Protein AF-A0AAD9BTJ8-F1 (afdb_monomer_lite)

InterPro domains:
  IPR000313 PWWP domain [PF00855] (154-180)
  IPR000313 PWWP domain [PS50812] (153-197)
  IPR000477 Reverse transcriptase domain [PF00078] (26-134)
  IPR000477 Reverse transcriptase domain [PS50878] (6-197)
  IPR043502 DNA/RNA polymerase superfamily [SSF56672] (6-145)

Organism: Dissostichus eleginoides (NCBI:txid100907)

Secondary structure (DSSP, 8-state):
-HHHHHHHHSS---HHHH-EEEEEEE-SS-TTSGGGEEEEEEE-HHHHHHHHHHHHHHHTTHHHHS-TT--TT-TT--HHHHHHHHHHHHHHHHHHT----------TTGGGG--HHHHHHHHHHTT--HHHHHHHHHHHHTS--SSS--PPTT-EEEEE-TTS-EEEEE--S---SSS---------SS-------

Sequence (197 aa):
MDLFNESLNDSFLPLSCRRAVLTLLPKKGDLQEIKNWRPVSLLCTDYKLLSRALSSRLRKVMDQVVDRTQTYCVPGRSIVDNVSLIRDILEVSGSLGFDTGLVSLDQEKAFDRVEHRYLWKVLERFGLSPGFIAKIKVRVITMPGKNGDQFKQGDLVFAKMKGFPHWPARVHTHTHTHRTRIHTHYQGSHGTCKTWN

Foldseek 3Di:
DVQLVVCLVVLAHDPLQLDWDWDWDAAPDDPVDPVRIDIDTHGDPVLVVLVVVLLVVCLVCVVVQDDPLPQPSHPPRDPVVNVVVVVVVVVVCVVVVHDDDDDDDDDDPVVLPDDVVVVLVSCVVSVPDPSSSSSVSSSVVSHPDDDDDQDDAQHFYQDDDVPDGTHTFGADDRDPDPDDDRFGWDQHPPGDTDTDD

pLDDT: mean 71.68, std 21.0, range [25.83, 96.19]

Structure (mmCIF, N/CA/C/O backbone):
data_AF-A0AAD9BTJ8-F1
#
_entry.id   AF-A0AAD9BTJ8-F1
#
loop_
_atom_site.group_PDB
_atom_site.id
_atom_site.type_symbol
_atom_site.label_atom_id
_atom_site.label_alt_id
_atom_site.label_comp_id
_atom_site.label_asym_id
_atom_site.label_entity_id
_atom_site.label_seq_id
_atom_site.pdbx_PDB_ins_code
_atom_site.Cartn_x
_atom_site.Cartn_y
_atom_site.Cartn_z
_atom_site.occupancy
_atom_site.B_iso_or_equiv
_atom_site.auth_seq_id
_atom_site.auth_comp_id
_atom_site.auth_asym_id
_atom_site.auth_atom_id
_atom_site.pdbx_PDB_model_num
ATOM 1 N N . MET A 1 1 ? 5.315 -4.947 -25.952 1.00 57.75 1 MET A N 1
ATOM 2 C CA . MET A 1 1 ? 4.825 -6.097 -25.152 1.00 57.75 1 MET A CA 1
ATOM 3 C C . MET A 1 1 ? 5.904 -7.164 -25.021 1.00 57.75 1 MET A C 1
ATOM 5 O O . MET A 1 1 ? 5.992 -7.786 -23.969 1.00 57.75 1 MET A O 1
ATOM 9 N N . ASP A 1 2 ? 6.763 -7.306 -26.029 1.00 68.38 2 ASP A N 1
ATOM 10 C CA . ASP A 1 2 ? 7.819 -8.328 -26.106 1.00 68.38 2 ASP A CA 1
ATOM 11 C C . ASP A 1 2 ? 8.835 -8.229 -24.968 1.00 68.38 2 ASP A C 1
ATOM 13 O O . ASP A 1 2 ? 9.125 -9.231 -24.328 1.00 68.38 2 ASP A O 1
ATOM 17 N N . LEU A 1 3 ? 9.213 -7.004 -24.591 1.00 70.56 3 LEU A N 1
ATOM 18 C CA . LEU A 1 3 ? 10.065 -6.703 -23.434 1.00 70.56 3 LEU A CA 1
ATOM 19 C C . LEU A 1 3 ? 9.612 -7.395 -22.135 1.00 70.56 3 LEU A C 1
ATOM 21 O O . LEU A 1 3 ? 10.427 -7.875 -21.353 1.00 70.56 3 LEU A O 1
ATOM 25 N N . PHE A 1 4 ? 8.300 -7.434 -21.879 1.00 71.00 4 PHE A N 1
ATOM 26 C CA . PHE A 1 4 ? 7.756 -8.039 -20.662 1.00 71.00 4 PHE A CA 1
ATOM 27 C C . PHE A 1 4 ? 7.644 -9.553 -20.773 1.00 71.00 4 PHE A C 1
ATOM 29 O O . PHE A 1 4 ? 7.811 -10.234 -19.770 1.00 71.00 4 PHE A O 1
ATOM 36 N N . ASN A 1 5 ? 7.363 -10.072 -21.967 1.00 72.94 5 ASN A N 1
ATOM 37 C CA . ASN A 1 5 ? 7.343 -11.511 -22.203 1.00 72.94 5 ASN A CA 1
ATOM 38 C C . ASN A 1 5 ? 8.754 -12.094 -22.046 1.00 72.94 5 ASN A C 1
ATOM 40 O O . ASN A 1 5 ? 8.922 -13.094 -21.357 1.00 72.94 5 ASN A O 1
ATOM 44 N N . GLU A 1 6 ? 9.763 -11.404 -22.574 1.00 72.62 6 GLU A N 1
ATOM 45 C CA . GLU A 1 6 ? 11.180 -11.715 -22.371 1.00 72.62 6 GLU A CA 1
ATOM 46 C C . GLU A 1 6 ? 11.566 -11.621 -20.886 1.00 72.62 6 GLU A C 1
ATOM 48 O O . GLU A 1 6 ? 12.099 -12.571 -20.321 1.00 72.62 6 GLU A O 1
ATOM 53 N N . SER A 1 7 ? 11.153 -10.551 -20.192 1.00 72.12 7 SER A N 1
ATOM 54 C CA . SER A 1 7 ? 11.402 -10.404 -18.745 1.00 72.12 7 SER A CA 1
ATOM 55 C C . SER A 1 7 ? 10.774 -11.506 -17.884 1.00 72.12 7 SER A C 1
ATOM 57 O O . SER A 1 7 ? 11.231 -11.758 -16.769 1.00 72.12 7 SER A O 1
ATOM 59 N N . LEU A 1 8 ? 9.685 -12.125 -18.346 1.00 70.19 8 LEU A N 1
ATOM 60 C CA . LEU A 1 8 ? 9.048 -13.241 -17.645 1.00 70.19 8 LEU A CA 1
ATOM 61 C C . LEU A 1 8 ? 9.792 -14.556 -17.850 1.00 70.19 8 LEU A C 1
ATOM 63 O O . LEU A 1 8 ? 9.759 -15.390 -16.948 1.00 70.19 8 LEU A O 1
ATOM 67 N N . ASN A 1 9 ? 10.467 -14.712 -18.988 1.00 69.88 9 ASN A N 1
ATOM 68 C CA . ASN A 1 9 ? 11.325 -15.860 -19.261 1.00 69.88 9 ASN A CA 1
ATOM 69 C C . ASN A 1 9 ? 12.637 -15.739 -18.476 1.00 69.88 9 ASN A C 1
ATOM 71 O O . ASN A 1 9 ? 13.006 -16.654 -17.744 1.00 69.88 9 ASN A O 1
ATOM 75 N N . ASP A 1 10 ? 13.276 -14.570 -18.537 1.00 67.06 10 ASP A N 1
ATOM 76 C CA . ASP A 1 10 ? 14.584 -14.334 -17.913 1.00 67.06 10 ASP A CA 1
ATOM 77 C C . ASP A 1 10 ? 14.491 -14.000 -16.421 1.00 67.06 10 ASP A C 1
ATOM 79 O O . ASP A 1 10 ? 15.500 -13.888 -15.733 1.00 67.06 10 ASP A O 1
ATOM 83 N N . SER A 1 11 ? 13.278 -13.820 -15.892 1.00 68.00 11 SER A N 1
ATOM 84 C CA . SER A 1 11 ? 13.003 -13.365 -14.520 1.00 68.00 11 SER A CA 1
ATOM 85 C C . SER A 1 11 ? 13.550 -11.971 -14.162 1.00 68.00 11 SER A C 1
ATOM 87 O O . SER A 1 11 ? 13.431 -11.541 -13.009 1.00 68.00 11 SER A O 1
ATOM 89 N N . PHE A 1 12 ? 14.097 -11.227 -15.129 1.00 68.19 12 PHE A N 1
ATOM 90 C CA . PHE A 1 12 ? 14.670 -9.89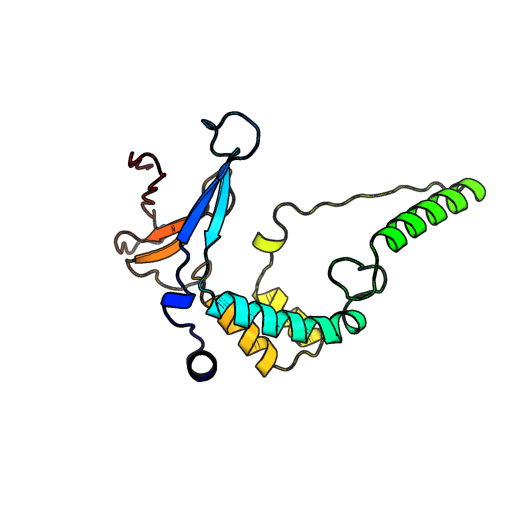7 -14.929 1.00 68.19 12 PHE A CA 1
ATOM 91 C C . PHE A 1 12 ? 14.020 -8.845 -15.821 1.00 68.19 12 PHE A C 1
ATOM 93 O O . PHE A 1 12 ? 13.797 -9.051 -17.005 1.00 68.19 12 PHE A O 1
ATOM 100 N N . LEU A 1 13 ? 13.794 -7.661 -15.251 1.00 73.44 13 LEU A N 1
ATOM 101 C CA . LEU A 1 13 ? 13.403 -6.481 -16.008 1.00 73.44 13 LEU A CA 1
ATOM 102 C C . LEU A 1 13 ? 14.630 -5.834 -16.679 1.00 73.44 13 LEU A C 1
ATOM 104 O O . LEU A 1 13 ? 15.746 -5.895 -16.141 1.00 73.44 13 LEU A O 1
ATOM 108 N N . PRO A 1 14 ? 14.437 -5.110 -17.792 1.00 75.44 14 PRO A N 1
ATOM 109 C CA . PRO A 1 14 ? 15.494 -4.343 -18.436 1.00 75.44 14 PRO A CA 1
ATOM 110 C C . PRO A 1 14 ? 16.133 -3.338 -17.479 1.00 75.44 14 PRO A C 1
ATOM 112 O O . PRO A 1 14 ? 15.502 -2.847 -16.539 1.00 75.44 14 PRO A O 1
ATOM 115 N N . LEU A 1 15 ? 17.390 -2.976 -17.741 1.00 72.56 15 LEU A N 1
ATOM 116 C CA . LEU A 1 15 ? 18.138 -2.032 -16.900 1.00 72.56 15 LEU A CA 1
ATOM 117 C C . LEU A 1 15 ? 17.430 -0.677 -16.738 1.00 72.56 15 LEU A C 1
ATOM 119 O O . LEU A 1 15 ? 17.495 -0.085 -15.663 1.00 72.56 15 LEU A O 1
ATOM 123 N N . SER A 1 16 ? 16.720 -0.199 -17.763 1.00 73.94 16 SER A N 1
ATOM 124 C CA . SER A 1 16 ? 15.921 1.034 -17.702 1.00 73.94 16 SER A CA 1
ATOM 125 C C . SER A 1 16 ? 14.791 0.956 -16.668 1.00 73.94 16 SER A C 1
ATOM 127 O O . SER A 1 16 ? 14.529 1.931 -15.969 1.00 73.94 16 SER A O 1
ATOM 129 N N . CYS A 1 17 ? 14.169 -0.214 -16.514 1.00 71.81 17 CYS A N 1
ATOM 130 C CA . CYS A 1 17 ? 13.106 -0.474 -15.543 1.00 71.81 17 CYS A CA 1
ATOM 131 C C . CYS A 1 17 ? 13.633 -0.746 -14.126 1.00 71.81 17 CYS A C 1
ATOM 133 O O . CYS A 1 17 ? 12.872 -0.650 -13.166 1.00 71.81 17 CYS A O 1
ATOM 135 N N . ARG A 1 18 ? 14.926 -1.064 -13.992 1.00 71.00 18 ARG A N 1
ATOM 136 C CA . ARG A 1 18 ? 15.608 -1.294 -12.706 1.00 71.00 18 ARG A CA 1
ATOM 137 C C . ARG A 1 18 ? 16.266 -0.044 -12.121 1.00 71.00 18 ARG A C 1
ATOM 139 O O . ARG A 1 18 ? 16.759 -0.077 -10.996 1.00 71.00 18 ARG A O 1
ATOM 146 N N . ARG A 1 19 ? 16.287 1.066 -12.863 1.00 70.62 19 ARG A N 1
ATOM 147 C CA . ARG A 1 19 ? 16.844 2.348 -12.414 1.00 70.62 19 ARG A CA 1
ATOM 148 C C . ARG A 1 19 ? 15.732 3.300 -11.984 1.00 70.62 19 ARG A C 1
ATOM 150 O O . ARG A 1 19 ? 14.657 3.338 -12.578 1.00 70.62 19 ARG A O 1
ATOM 157 N N . ALA A 1 20 ? 16.026 4.097 -10.964 1.00 71.19 20 ALA A N 1
ATOM 158 C CA . ALA A 1 20 ? 15.174 5.182 -10.502 1.00 71.19 20 ALA A CA 1
ATOM 159 C C . ALA A 1 20 ? 15.988 6.475 -10.435 1.00 71.19 20 ALA A C 1
ATOM 161 O O . ALA A 1 20 ? 17.136 6.458 -9.984 1.00 71.19 20 ALA A O 1
ATOM 162 N N . VAL A 1 21 ? 15.392 7.589 -10.857 1.00 74.75 21 VAL A N 1
ATOM 163 C CA . VAL A 1 21 ? 15.941 8.925 -10.592 1.00 74.75 21 VAL A CA 1
ATOM 164 C C . VAL A 1 21 ? 15.344 9.425 -9.287 1.00 74.75 21 VAL A C 1
ATOM 166 O O . VAL A 1 21 ? 14.130 9.392 -9.106 1.00 74.75 21 VAL A O 1
ATOM 169 N N . LEU A 1 22 ? 16.184 9.869 -8.364 1.00 74.69 22 LEU A N 1
ATOM 170 C CA . LEU A 1 22 ? 15.740 10.348 -7.062 1.00 74.69 22 LEU A CA 1
ATOM 171 C C . LEU A 1 22 ? 15.640 11.856 -7.074 1.00 74.69 22 LEU A C 1
ATOM 173 O O . LEU A 1 22 ? 16.562 12.538 -7.509 1.00 74.69 22 LEU A O 1
ATOM 177 N N . THR A 1 23 ? 14.539 12.362 -6.545 1.00 79.31 23 THR A N 1
ATOM 178 C CA . THR A 1 23 ? 14.371 13.782 -6.272 1.00 79.31 23 THR A CA 1
ATOM 179 C C . THR A 1 23 ? 13.841 13.967 -4.859 1.00 79.31 23 THR A C 1
ATOM 181 O O . THR A 1 23 ? 13.129 13.103 -4.340 1.00 79.31 23 THR A O 1
ATOM 184 N N . LEU A 1 24 ? 14.210 15.070 -4.214 1.00 82.62 24 LEU A N 1
ATOM 185 C CA . LEU A 1 24 ? 13.671 15.438 -2.912 1.00 82.62 24 LEU A CA 1
ATOM 186 C C . LEU A 1 24 ? 12.604 16.512 -3.086 1.00 82.62 24 LEU A C 1
ATOM 188 O O . LEU A 1 24 ? 12.848 17.545 -3.704 1.00 82.62 24 LEU A O 1
ATOM 192 N N . LEU A 1 25 ? 11.436 16.282 -2.493 1.00 83.00 25 LEU A N 1
ATOM 193 C CA . LEU A 1 25 ? 10.387 17.289 -2.390 1.00 83.00 25 LEU A CA 1
ATOM 194 C C . LEU A 1 25 ? 10.393 17.911 -0.989 1.00 83.00 25 LEU A C 1
ATOM 196 O O . LEU A 1 25 ? 10.415 17.163 -0.004 1.00 83.00 25 LEU A O 1
ATOM 200 N N . PRO A 1 26 ? 10.351 19.245 -0.868 1.00 89.25 26 PRO A N 1
ATOM 201 C CA . PRO A 1 26 ? 10.309 19.900 0.432 1.00 89.25 26 PRO A CA 1
ATOM 202 C C . PRO A 1 26 ? 8.975 19.622 1.149 1.00 89.25 26 PRO A C 1
ATOM 204 O O . PRO A 1 26 ? 7.907 19.587 0.532 1.00 89.25 26 PRO A O 1
ATOM 207 N N . LYS A 1 27 ? 9.030 19.416 2.468 1.00 87.69 27 LYS A N 1
ATOM 208 C CA . LYS A 1 27 ? 7.882 19.490 3.390 1.00 87.69 27 LYS A CA 1
ATOM 209 C C . LYS A 1 27 ? 7.886 20.848 4.100 1.00 87.69 27 LYS A C 1
ATOM 211 O O . LYS A 1 27 ? 8.828 21.621 3.985 1.00 87.69 27 LYS A O 1
ATOM 216 N N . LYS A 1 28 ? 6.834 21.109 4.882 1.00 87.88 28 LYS A N 1
ATOM 217 C CA . LYS A 1 28 ? 6.820 22.203 5.864 1.00 87.88 28 LYS A CA 1
ATOM 218 C C . LYS A 1 28 ? 7.905 21.974 6.931 1.00 87.88 28 LYS A C 1
ATOM 220 O O . LYS A 1 28 ? 8.139 20.823 7.299 1.00 87.88 28 LYS A O 1
ATOM 225 N N . GLY A 1 29 ? 8.493 23.056 7.444 1.00 90.94 29 GLY A N 1
ATOM 226 C CA . GLY A 1 29 ? 9.548 23.037 8.466 1.00 90.94 29 GLY A CA 1
ATOM 227 C C . GLY A 1 29 ? 10.876 23.605 7.959 1.00 90.94 29 GLY A C 1
ATOM 228 O O . GLY A 1 29 ? 10.943 24.140 6.853 1.00 90.94 29 GLY A O 1
ATOM 229 N N . ASP A 1 30 ? 11.925 23.487 8.771 1.00 88.00 30 ASP A N 1
ATOM 230 C CA . ASP A 1 30 ? 13.275 23.928 8.413 1.00 88.00 30 ASP A CA 1
ATOM 231 C C . ASP A 1 30 ? 13.892 23.006 7.347 1.00 88.00 30 ASP A C 1
ATOM 233 O O . ASP A 1 30 ? 14.092 21.810 7.571 1.00 88.00 30 ASP A O 1
ATOM 237 N N . LEU A 1 31 ? 14.202 23.553 6.171 1.00 82.44 31 LEU A N 1
ATOM 238 C CA . LEU A 1 31 ? 14.768 22.795 5.054 1.00 82.44 31 LEU A CA 1
ATOM 239 C C . LEU A 1 31 ? 16.237 22.399 5.268 1.00 82.44 31 LEU A C 1
ATOM 241 O O . LEU A 1 31 ? 16.745 21.571 4.505 1.00 82.44 31 LEU A O 1
ATOM 245 N N . GLN A 1 32 ? 16.904 22.923 6.303 1.00 85.94 32 GLN A N 1
ATOM 246 C CA . GLN A 1 32 ? 18.215 22.426 6.731 1.00 85.94 32 GLN A CA 1
ATOM 247 C C . GLN A 1 32 ? 18.120 21.039 7.386 1.00 85.94 32 GLN A C 1
ATOM 249 O O . GLN A 1 32 ? 19.093 20.280 7.388 1.00 85.94 32 GLN A O 1
ATOM 254 N N . GLU A 1 33 ? 16.942 20.652 7.884 1.00 73.56 33 GLU A N 1
ATOM 255 C CA . GLU A 1 33 ? 16.720 19.330 8.459 1.00 73.56 33 GLU A CA 1
ATOM 256 C C . GLU A 1 33 ? 16.289 18.313 7.387 1.00 73.56 33 GLU A C 1
ATOM 258 O O . GLU A 1 33 ? 15.213 18.399 6.792 1.00 73.56 33 GLU A O 1
ATOM 263 N N . ILE A 1 34 ? 17.079 17.251 7.197 1.00 74.44 34 ILE A N 1
ATOM 264 C CA . ILE A 1 34 ? 16.821 16.232 6.160 1.00 74.44 34 ILE A CA 1
ATOM 265 C C . ILE A 1 34 ? 15.464 15.510 6.310 1.00 74.44 34 ILE A C 1
ATOM 267 O O . ILE A 1 34 ? 14.867 15.082 5.324 1.00 74.44 34 ILE A O 1
ATOM 271 N N . LYS A 1 35 ? 14.925 15.412 7.534 1.00 78.25 35 LYS A N 1
ATOM 272 C CA . LYS A 1 35 ? 13.600 14.818 7.822 1.00 78.25 35 LYS A CA 1
ATOM 273 C C . LYS A 1 35 ? 12.435 15.602 7.189 1.00 78.25 35 LYS A C 1
ATOM 275 O O . LYS A 1 35 ? 11.363 15.027 6.942 1.00 78.25 35 LYS A O 1
ATOM 280 N N . ASN A 1 36 ? 12.662 16.884 6.889 1.00 81.19 36 ASN A N 1
ATOM 281 C CA . ASN A 1 36 ? 11.704 17.778 6.240 1.00 81.19 36 ASN A CA 1
ATOM 282 C C . ASN A 1 36 ? 11.743 17.651 4.710 1.00 81.19 36 ASN A C 1
ATOM 284 O O . ASN A 1 36 ? 11.077 18.404 4.010 1.00 81.19 36 ASN A O 1
ATOM 288 N N . TRP A 1 37 ? 12.433 16.642 4.175 1.00 81.44 37 TRP A N 1
ATOM 289 C CA . TRP A 1 37 ? 12.395 16.283 2.763 1.00 81.44 37 TRP A CA 1
ATOM 290 C C . TRP A 1 37 ? 11.669 14.949 2.540 1.00 81.44 37 TRP A C 1
ATOM 292 O O . TRP A 1 37 ? 11.715 14.029 3.361 1.00 81.44 37 TRP A O 1
ATOM 302 N N . ARG A 1 38 ? 10.951 14.837 1.419 1.00 76.25 38 ARG A N 1
ATOM 303 C CA . ARG A 1 38 ? 10.330 13.595 0.934 1.00 76.25 38 ARG A CA 1
ATOM 304 C C . ARG A 1 38 ? 11.150 13.055 -0.231 1.00 76.25 38 ARG A C 1
ATOM 306 O O . ARG A 1 38 ? 11.155 13.699 -1.278 1.00 76.25 38 ARG A O 1
ATOM 313 N N . PRO A 1 39 ? 11.792 11.885 -0.105 1.00 78.56 39 PRO A N 1
ATOM 314 C CA . PRO A 1 39 ? 12.353 11.225 -1.269 1.00 78.56 39 PRO A CA 1
ATOM 315 C C . PRO A 1 39 ? 11.250 10.756 -2.211 1.00 78.56 39 PRO A C 1
ATOM 317 O O . PRO A 1 39 ? 10.289 10.111 -1.792 1.00 78.56 39 PRO A O 1
ATOM 320 N N . VAL A 1 40 ? 11.420 11.044 -3.495 1.00 74.69 40 VAL A N 1
ATOM 321 C CA . VAL A 1 40 ? 10.582 10.535 -4.577 1.00 74.69 40 VAL A CA 1
ATOM 322 C C . VAL A 1 40 ? 11.469 9.814 -5.578 1.00 74.69 40 VAL A C 1
ATOM 324 O O . VAL A 1 40 ? 12.437 10.370 -6.090 1.00 74.69 40 VAL A O 1
ATOM 327 N N . SER A 1 41 ? 11.120 8.561 -5.859 1.00 78.69 41 SER A N 1
ATOM 328 C CA . SER A 1 41 ? 11.771 7.747 -6.884 1.00 78.69 41 SER A CA 1
ATOM 329 C C . SER A 1 41 ? 10.981 7.825 -8.188 1.00 78.69 41 SER A C 1
ATOM 331 O O . SER A 1 41 ? 9.865 7.314 -8.295 1.00 78.69 41 SER A O 1
ATOM 333 N N . LEU A 1 42 ? 11.559 8.460 -9.201 1.00 75.94 42 LEU A N 1
ATOM 334 C CA . LEU A 1 42 ? 11.046 8.483 -10.563 1.00 75.94 42 LEU A CA 1
ATOM 335 C C . LEU A 1 42 ? 11.450 7.187 -11.267 1.00 75.94 42 LEU A C 1
ATOM 337 O O . LEU A 1 42 ? 12.578 7.022 -11.728 1.00 75.94 42 LEU A O 1
ATOM 341 N N . LEU A 1 43 ? 10.501 6.257 -11.304 1.00 77.56 43 LEU A N 1
ATOM 342 C CA . LEU A 1 43 ? 10.612 4.986 -12.016 1.00 77.56 43 LEU A CA 1
ATOM 343 C C . LEU A 1 43 ? 10.250 5.148 -13.496 1.00 77.56 43 LEU A C 1
ATOM 345 O O . LEU A 1 43 ? 9.431 6.009 -13.844 1.00 77.56 43 LEU A O 1
ATOM 349 N N . CYS A 1 44 ? 10.799 4.261 -14.328 1.00 81.19 44 CYS A N 1
ATOM 350 C CA . CYS A 1 44 ? 10.445 4.122 -15.740 1.00 81.19 44 CYS A CA 1
ATOM 351 C C . CYS A 1 44 ? 8.919 4.004 -15.939 1.00 81.19 44 CYS A C 1
ATOM 353 O O . CYS A 1 44 ? 8.219 3.347 -15.161 1.00 81.19 44 CYS A O 1
ATOM 355 N N . THR A 1 45 ? 8.394 4.641 -16.988 1.00 85.50 45 THR A N 1
ATOM 356 C CA . THR A 1 45 ? 6.961 4.626 -17.322 1.00 85.50 45 THR A CA 1
ATOM 357 C C . THR A 1 45 ? 6.449 3.213 -17.587 1.00 85.50 45 THR A C 1
ATOM 359 O O . THR A 1 45 ? 5.376 2.861 -17.099 1.00 85.50 45 THR A O 1
ATOM 362 N N . ASP A 1 46 ? 7.240 2.375 -18.256 1.00 82.38 46 ASP A N 1
ATOM 363 C CA . ASP A 1 46 ? 6.876 0.988 -18.566 1.00 82.38 46 ASP A CA 1
ATOM 364 C C . ASP A 1 46 ? 6.658 0.166 -17.292 1.00 82.38 46 ASP A C 1
ATOM 366 O O . ASP A 1 46 ? 5.668 -0.557 -17.159 1.00 82.38 46 ASP A O 1
ATOM 370 N N . TYR A 1 47 ? 7.522 0.362 -16.291 1.00 80.12 47 TYR A N 1
ATOM 371 C CA . TYR A 1 47 ? 7.359 -0.246 -14.972 1.00 80.12 47 TYR A CA 1
ATOM 372 C C . TYR A 1 47 ? 6.040 0.180 -14.309 1.00 80.12 47 TYR A C 1
ATOM 374 O O . TYR A 1 47 ? 5.312 -0.648 -13.753 1.00 80.12 47 TYR A O 1
ATOM 382 N N . LYS A 1 48 ? 5.698 1.475 -14.376 1.00 82.56 48 LYS A N 1
ATOM 383 C CA . LYS A 1 48 ? 4.446 2.004 -13.809 1.00 82.56 48 LYS A CA 1
ATOM 384 C C . LYS A 1 48 ? 3.224 1.442 -14.533 1.00 82.56 48 LYS A C 1
ATOM 386 O O . LYS A 1 48 ? 2.243 1.097 -13.873 1.00 82.56 48 LYS A O 1
ATOM 391 N N . LEU A 1 49 ? 3.291 1.319 -15.857 1.00 86.62 49 LEU A N 1
ATOM 392 C CA . LEU A 1 49 ? 2.223 0.751 -16.672 1.00 86.62 49 LEU A CA 1
ATOM 393 C C . LEU A 1 49 ? 1.981 -0.719 -16.315 1.00 86.62 49 LEU A C 1
ATOM 395 O O . LEU A 1 49 ? 0.844 -1.095 -16.023 1.00 86.62 49 LEU A O 1
ATOM 399 N N . LEU A 1 50 ? 3.044 -1.526 -16.247 1.00 82.81 50 LEU A N 1
ATOM 400 C CA . LEU A 1 50 ? 2.956 -2.928 -15.834 1.00 82.81 50 LEU A CA 1
ATOM 401 C C . LEU A 1 50 ? 2.382 -3.060 -14.419 1.00 82.81 50 LEU A C 1
ATOM 403 O O . LEU A 1 50 ? 1.455 -3.839 -14.188 1.00 82.81 50 LEU A O 1
ATOM 407 N N . SER A 1 51 ? 2.904 -2.274 -13.474 1.00 84.94 51 SER A N 1
ATOM 408 C CA . SER A 1 51 ? 2.418 -2.238 -12.092 1.00 84.94 51 SER A CA 1
ATOM 409 C C . SER A 1 51 ? 0.920 -1.930 -12.042 1.00 84.94 51 SER A C 1
ATOM 411 O O . SER A 1 51 ? 0.160 -2.644 -11.388 1.00 84.94 51 SER A O 1
ATOM 413 N N . ARG A 1 52 ? 0.466 -0.929 -12.807 1.00 89.00 52 ARG A N 1
ATOM 414 C CA . ARG A 1 52 ? -0.951 -0.563 -12.902 1.00 89.00 52 ARG A CA 1
ATOM 415 C C . ARG A 1 52 ? -1.798 -1.672 -13.528 1.00 89.00 52 ARG A C 1
ATOM 417 O O . ARG A 1 52 ? -2.894 -1.930 -13.035 1.00 89.00 52 ARG A O 1
ATOM 424 N N . ALA A 1 53 ? -1.304 -2.346 -14.565 1.00 90.31 53 ALA A N 1
ATOM 425 C CA . ALA A 1 53 ? -2.006 -3.457 -15.204 1.00 90.31 53 ALA A CA 1
ATOM 426 C C . ALA A 1 53 ? -2.198 -4.644 -14.242 1.00 90.31 53 ALA A C 1
ATOM 428 O O . ALA A 1 53 ? -3.304 -5.176 -14.129 1.00 90.31 53 ALA A O 1
ATOM 429 N N . LEU A 1 54 ? -1.153 -5.024 -13.499 1.00 88.62 54 LEU A N 1
ATOM 430 C CA . LEU A 1 54 ? -1.225 -6.090 -12.493 1.00 88.62 54 LEU A CA 1
ATOM 431 C C . LEU A 1 54 ? -2.157 -5.717 -11.335 1.00 88.62 54 LEU A C 1
ATOM 433 O O . LEU A 1 54 ? -3.031 -6.509 -10.980 1.00 88.62 54 LEU A O 1
ATOM 437 N N . SER A 1 55 ? -2.031 -4.501 -10.800 1.00 89.88 55 SER A N 1
ATOM 438 C CA . SER A 1 55 ? -2.907 -4.005 -9.732 1.00 89.88 55 SER A CA 1
ATOM 439 C C . SER A 1 55 ? -4.369 -3.951 -10.174 1.00 89.88 55 SER A C 1
ATOM 441 O O . SER A 1 55 ? -5.248 -4.341 -9.415 1.00 89.88 55 SER A O 1
ATOM 443 N N . SER A 1 56 ? -4.647 -3.535 -11.413 1.00 90.88 56 SER A N 1
ATOM 444 C CA . SER A 1 56 ? -6.006 -3.525 -11.974 1.00 90.88 56 SER A CA 1
ATOM 445 C C . SER A 1 56 ? -6.604 -4.931 -12.066 1.00 90.88 56 SER A C 1
ATOM 447 O O . SER A 1 56 ? -7.773 -5.132 -11.744 1.00 90.88 56 SER A O 1
ATOM 449 N N . ARG A 1 57 ? -5.798 -5.935 -12.439 1.00 90.56 57 ARG A N 1
ATOM 450 C CA . ARG A 1 57 ? -6.236 -7.339 -12.438 1.00 90.56 57 ARG A CA 1
ATOM 451 C C . ARG A 1 57 ? -6.521 -7.850 -11.030 1.00 90.56 57 ARG A C 1
ATOM 453 O O . ARG A 1 57 ? -7.563 -8.459 -10.824 1.00 90.56 57 ARG A O 1
ATOM 460 N N . LEU A 1 58 ? -5.634 -7.570 -10.075 1.00 88.69 58 LEU A N 1
ATOM 461 C CA . LEU A 1 58 ? -5.814 -7.970 -8.677 1.00 88.69 58 LEU A CA 1
ATOM 462 C C . LEU A 1 58 ? -7.050 -7.306 -8.054 1.00 88.69 58 LEU A C 1
ATOM 464 O O . LEU A 1 58 ? -7.810 -7.940 -7.330 1.00 88.69 58 LEU A O 1
ATOM 468 N N . ARG A 1 59 ? -7.301 -6.043 -8.405 1.00 89.56 59 ARG A N 1
ATOM 469 C CA . ARG A 1 59 ? -8.446 -5.263 -7.930 1.00 89.56 59 ARG A CA 1
ATOM 470 C C . ARG A 1 59 ? -9.796 -5.920 -8.245 1.00 89.56 59 ARG A C 1
ATOM 472 O O . ARG A 1 59 ? -10.732 -5.722 -7.483 1.00 89.56 59 ARG A O 1
ATOM 479 N N . LYS A 1 60 ? -9.896 -6.717 -9.317 1.00 89.69 60 LYS A N 1
ATOM 480 C CA . LYS A 1 60 ? -11.133 -7.430 -9.692 1.00 89.69 60 LYS A CA 1
ATOM 481 C C . LYS A 1 60 ? -11.504 -8.564 -8.736 1.00 89.69 60 LYS A C 1
ATOM 483 O O . LYS A 1 60 ? -12.675 -8.900 -8.644 1.00 89.69 60 LYS A O 1
ATOM 488 N N . VAL A 1 61 ? -10.519 -9.152 -8.062 1.00 88.69 61 VAL A N 1
ATOM 489 C CA . VAL A 1 61 ? -10.718 -10.291 -7.151 1.00 88.69 61 VAL A CA 1
ATOM 490 C C . VAL A 1 61 ? -10.554 -9.902 -5.684 1.00 88.69 61 VAL A C 1
ATOM 492 O O . VAL A 1 61 ? -10.812 -10.715 -4.809 1.00 88.69 61 VAL A O 1
ATOM 495 N N . MET A 1 62 ? -10.150 -8.658 -5.402 1.00 86.69 62 MET A N 1
ATOM 496 C CA . MET A 1 62 ? -9.842 -8.198 -4.047 1.00 86.69 62 MET A CA 1
ATOM 497 C C . MET A 1 62 ? -11.011 -8.409 -3.080 1.00 86.69 62 MET A C 1
ATOM 499 O O . MET A 1 62 ? -10.796 -8.902 -1.983 1.00 86.69 62 MET A O 1
ATOM 503 N N . ASP A 1 63 ? -12.238 -8.108 -3.510 1.00 86.81 63 ASP A N 1
ATOM 504 C CA . ASP A 1 63 ? -13.450 -8.228 -2.688 1.00 86.81 63 ASP A CA 1
ATOM 505 C C . ASP A 1 63 ? -13.725 -9.662 -2.198 1.00 86.81 63 ASP A C 1
ATOM 507 O O . ASP A 1 63 ? -14.301 -9.847 -1.132 1.00 86.81 63 ASP A O 1
ATOM 511 N N . GLN A 1 64 ? -13.257 -10.672 -2.939 1.00 86.81 64 GLN A N 1
ATOM 512 C CA . GLN A 1 64 ? -13.395 -12.091 -2.585 1.00 86.81 64 GLN A CA 1
ATOM 513 C C . GLN A 1 64 ? -12.278 -12.575 -1.653 1.00 86.81 64 GLN A C 1
ATOM 515 O O . GLN A 1 64 ? -12.410 -13.606 -1.003 1.00 86.81 64 GLN A O 1
ATOM 520 N N . VAL A 1 65 ? -11.154 -11.856 -1.634 1.00 86.81 65 VAL A N 1
ATOM 521 C CA . VAL A 1 65 ? -9.926 -12.252 -0.939 1.00 86.81 65 VAL A CA 1
ATOM 522 C C . VAL A 1 65 ? -9.828 -11.599 0.438 1.00 86.81 65 VAL A C 1
ATOM 524 O O . VAL A 1 65 ? -9.291 -12.207 1.362 1.00 86.81 65 VAL A O 1
ATOM 527 N N . VAL A 1 66 ? -10.324 -10.365 0.583 1.00 88.19 66 VAL A N 1
ATOM 528 C CA . VAL A 1 66 ? -10.230 -9.609 1.838 1.00 88.19 66 VAL A CA 1
ATOM 529 C C . VAL A 1 66 ? -11.564 -9.539 2.569 1.00 88.19 66 VAL A C 1
ATOM 531 O O . VAL A 1 66 ? -12.623 -9.369 1.960 1.00 88.19 66 VAL A O 1
ATOM 534 N N . ASP A 1 67 ? -11.487 -9.618 3.898 1.00 87.94 67 ASP A N 1
ATOM 535 C CA . ASP A 1 67 ? -12.640 -9.520 4.790 1.00 87.94 67 ASP A CA 1
ATOM 536 C C . ASP A 1 67 ? -13.449 -8.239 4.546 1.00 87.94 67 ASP A C 1
ATOM 538 O O . ASP A 1 67 ? -12.889 -7.217 4.147 1.00 87.94 67 ASP A O 1
ATOM 542 N N . ARG A 1 68 ? -14.764 -8.276 4.788 1.00 85.25 68 ARG A N 1
ATOM 543 C CA . ARG A 1 68 ? -15.678 -7.145 4.543 1.00 85.25 68 ARG A CA 1
ATOM 544 C C . ARG A 1 68 ? -15.301 -5.885 5.323 1.00 85.25 68 ARG A C 1
ATOM 546 O O . ARG A 1 68 ? -15.510 -4.787 4.816 1.00 85.25 68 ARG A O 1
ATOM 553 N N . THR A 1 69 ? -14.695 -6.038 6.498 1.00 85.00 69 THR A N 1
ATOM 554 C CA . THR A 1 69 ? -14.225 -4.919 7.330 1.00 85.00 69 THR A CA 1
ATOM 555 C C . THR A 1 69 ? -13.012 -4.193 6.730 1.00 85.00 69 THR A C 1
ATOM 557 O O . THR A 1 69 ? -12.764 -3.024 7.043 1.00 85.00 69 THR A O 1
ATOM 560 N N . GLN A 1 70 ? -12.274 -4.827 5.809 1.00 87.94 70 GLN A N 1
ATOM 561 C CA . GLN A 1 70 ? -11.176 -4.194 5.078 1.00 87.94 70 GLN A CA 1
ATOM 562 C C . GLN A 1 70 ? -11.735 -3.328 3.941 1.00 87.94 70 GLN A C 1
ATOM 564 O O . GLN A 1 70 ? -12.019 -3.801 2.840 1.00 87.94 70 GLN A O 1
ATOM 569 N N . THR A 1 71 ? -11.877 -2.030 4.186 1.00 87.50 71 THR A N 1
ATOM 570 C CA . THR A 1 71 ? -12.420 -1.077 3.198 1.00 87.50 71 THR A CA 1
ATOM 571 C C . THR A 1 71 ? -11.334 -0.432 2.335 1.00 87.50 71 THR A C 1
ATOM 573 O O . THR A 1 71 ? -11.570 -0.079 1.179 1.00 87.50 71 THR A O 1
ATOM 576 N N . TYR A 1 72 ? -10.107 -0.314 2.853 1.00 85.44 72 TYR A N 1
ATOM 577 C CA . TYR A 1 72 ? -9.013 0.357 2.153 1.00 85.44 72 TYR A CA 1
ATOM 578 C C . TYR A 1 72 ? -8.596 -0.376 0.867 1.00 85.44 72 TYR A C 1
ATOM 580 O O . TYR A 1 72 ? -8.294 -1.568 0.881 1.00 85.44 72 TYR A O 1
ATOM 588 N N . CYS A 1 73 ? -8.504 0.372 -0.239 1.00 81.12 73 CYS A N 1
ATOM 589 C CA . CYS A 1 73 ? -8.114 -0.110 -1.573 1.00 81.12 73 CYS A CA 1
ATOM 590 C C . CYS A 1 73 ? -9.038 -1.162 -2.221 1.00 81.12 73 CYS A C 1
ATOM 592 O O . CYS A 1 73 ? -8.672 -1.722 -3.260 1.00 81.12 73 CYS A O 1
ATOM 594 N N . VAL A 1 74 ? -10.245 -1.387 -1.694 1.00 87.56 74 VAL A N 1
ATOM 595 C CA . VAL A 1 74 ? -11.233 -2.287 -2.308 1.00 87.56 74 VAL A CA 1
ATOM 596 C C . VAL A 1 74 ? -12.257 -1.470 -3.110 1.00 87.56 74 VAL A C 1
ATOM 598 O O . VAL A 1 74 ? -12.791 -0.487 -2.600 1.00 87.56 74 VAL A O 1
ATOM 601 N N . PRO A 1 75 ? -12.529 -1.806 -4.387 1.00 85.31 75 PRO A N 1
ATOM 602 C CA . PRO A 1 75 ? -13.578 -1.139 -5.158 1.00 85.31 75 PRO A CA 1
ATOM 603 C C . PRO A 1 75 ? -14.935 -1.237 -4.467 1.00 85.31 75 PRO A C 1
ATOM 605 O O . PRO A 1 75 ? -15.312 -2.315 -4.031 1.00 85.31 75 PRO A O 1
ATOM 608 N N . GLY A 1 76 ? -15.688 -0.137 -4.446 1.00 87.00 76 GLY A N 1
ATOM 609 C CA . GLY A 1 76 ? -17.069 -0.146 -3.961 1.00 87.00 76 GLY A CA 1
ATOM 610 C C . GLY A 1 76 ? -17.221 -0.179 -2.440 1.00 87.00 76 GLY A C 1
ATOM 611 O O . GLY A 1 76 ? -18.351 -0.204 -1.974 1.00 87.00 76 GLY A O 1
ATOM 612 N N . ARG A 1 77 ? -16.124 -0.139 -1.672 1.00 89.31 77 ARG A N 1
ATOM 613 C CA . ARG A 1 77 ? -16.155 -0.029 -0.208 1.00 89.31 77 ARG A CA 1
ATOM 614 C C . ARG A 1 77 ? -15.744 1.376 0.231 1.00 89.31 77 ARG A C 1
ATOM 616 O O . ARG A 1 77 ? -14.823 1.954 -0.354 1.00 89.31 77 ARG A O 1
ATOM 623 N N . SER A 1 78 ? -16.408 1.918 1.252 1.00 90.19 78 SER A N 1
ATOM 624 C CA . SER A 1 78 ? -16.112 3.245 1.795 1.00 90.19 78 SER A CA 1
ATOM 625 C C . SER A 1 78 ? -15.527 3.147 3.198 1.00 90.19 78 SER A C 1
ATOM 627 O O . SER A 1 78 ? -15.974 2.360 4.023 1.00 90.19 78 SER A O 1
ATOM 629 N N . ILE A 1 79 ? -14.546 3.998 3.509 1.00 90.00 79 ILE A N 1
ATOM 630 C CA . ILE A 1 79 ? -14.047 4.131 4.887 1.00 90.00 79 ILE A CA 1
ATOM 631 C C . ILE A 1 79 ? -15.126 4.672 5.834 1.00 90.00 79 ILE A C 1
ATOM 633 O O . ILE A 1 79 ? -15.084 4.402 7.030 1.00 90.00 79 ILE A O 1
ATOM 637 N N . VAL A 1 80 ? -16.101 5.410 5.291 1.00 91.81 80 VAL A N 1
ATOM 638 C CA . VAL A 1 80 ? -17.229 5.958 6.053 1.00 91.81 80 VAL A CA 1
ATOM 639 C C . VAL A 1 80 ? -18.025 4.836 6.712 1.00 91.81 80 VAL A C 1
ATOM 641 O O . VAL A 1 80 ? -18.394 4.976 7.870 1.00 91.81 80 VAL A O 1
ATOM 644 N N . ASP A 1 81 ? -18.195 3.702 6.029 1.00 89.75 81 ASP A N 1
ATOM 645 C CA . ASP A 1 81 ? -18.941 2.553 6.551 1.00 89.75 81 ASP A CA 1
ATOM 646 C C . ASP A 1 81 ? -18.292 2.011 7.833 1.00 89.75 81 ASP A C 1
ATOM 648 O O . ASP A 1 81 ? -18.975 1.742 8.817 1.00 89.75 81 ASP A O 1
ATOM 652 N N . ASN A 1 82 ? -16.956 1.940 7.865 1.00 90.38 82 ASN A N 1
ATOM 653 C CA . ASN A 1 82 ? -16.215 1.509 9.051 1.00 90.38 82 ASN A CA 1
ATOM 654 C C . ASN A 1 82 ? -16.328 2.511 10.206 1.00 90.38 82 ASN A C 1
ATOM 656 O O . ASN A 1 82 ? -16.413 2.103 11.361 1.00 90.38 82 ASN A O 1
ATOM 660 N N . VAL A 1 83 ? -16.314 3.814 9.912 1.00 92.06 83 VAL A N 1
ATOM 661 C CA . VAL A 1 83 ? -16.456 4.858 10.941 1.00 92.06 83 VAL A CA 1
ATOM 662 C C . VAL A 1 83 ? -17.857 4.824 11.550 1.00 92.06 83 VAL A C 1
ATOM 664 O O . VAL A 1 83 ? -17.984 4.886 12.772 1.00 92.06 83 VAL A O 1
ATOM 667 N N . SER A 1 84 ? -18.891 4.677 10.718 1.00 93.56 84 SER A N 1
ATOM 668 C CA . SER A 1 84 ? -20.273 4.512 11.176 1.00 93.56 84 SER A CA 1
ATOM 669 C C . SER A 1 84 ? -20.427 3.250 12.021 1.00 93.56 84 SER A C 1
ATOM 671 O O . SER A 1 84 ? -20.930 3.336 13.133 1.00 93.56 84 SER A O 1
ATOM 673 N N . LEU A 1 85 ? -19.883 2.114 11.571 1.00 92.25 85 LEU A N 1
ATOM 674 C CA . LEU A 1 85 ? -19.921 0.862 12.330 1.00 92.25 85 LEU A CA 1
ATOM 675 C C . LEU A 1 85 ? -19.289 1.004 13.723 1.00 92.25 85 LEU A C 1
ATOM 677 O O . LEU A 1 85 ? -19.856 0.542 14.708 1.00 92.25 85 LEU A O 1
ATOM 681 N N . ILE A 1 86 ? -18.125 1.656 13.824 1.00 93.50 86 ILE A N 1
ATOM 682 C CA . ILE A 1 86 ? -17.471 1.901 15.120 1.00 93.50 86 ILE A CA 1
ATOM 683 C C . ILE A 1 86 ? -18.355 2.775 16.016 1.00 93.50 86 ILE A C 1
ATOM 6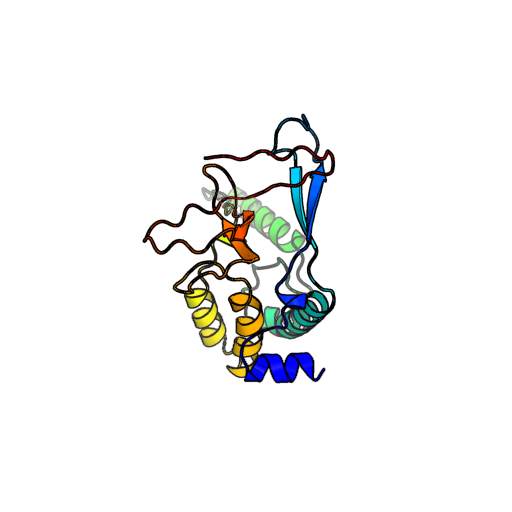85 O O . ILE A 1 86 ? -18.488 2.487 17.205 1.00 93.50 86 ILE A O 1
ATOM 689 N N . ARG A 1 87 ? -18.966 3.828 15.461 1.00 94.31 87 ARG A N 1
ATOM 690 C CA . ARG A 1 87 ? -19.873 4.708 16.206 1.00 94.31 87 ARG A CA 1
ATOM 691 C C . ARG A 1 87 ? -21.085 3.943 16.737 1.00 94.31 87 ARG A C 1
ATOM 693 O O . ARG A 1 87 ? -21.388 4.071 17.920 1.00 94.31 87 ARG A O 1
ATOM 700 N N . ASP A 1 88 ? -21.726 3.144 15.892 1.00 94.94 88 ASP A N 1
ATOM 701 C CA . ASP A 1 88 ? -22.917 2.374 16.255 1.00 94.94 88 ASP A CA 1
ATOM 702 C C . ASP A 1 88 ? -22.598 1.360 17.363 1.00 94.94 88 ASP A C 1
ATOM 704 O O . ASP A 1 88 ? -23.352 1.230 18.326 1.00 94.94 88 ASP A O 1
ATOM 708 N N . ILE A 1 89 ? -21.441 0.691 17.284 1.00 94.00 89 ILE A N 1
ATOM 709 C CA . ILE A 1 89 ? -20.973 -0.227 18.333 1.00 94.00 89 ILE A CA 1
ATOM 710 C C . ILE A 1 89 ? -20.792 0.512 19.665 1.00 94.00 89 ILE A C 1
ATOM 712 O O . ILE A 1 89 ? -21.238 0.016 20.695 1.00 94.00 89 ILE A O 1
ATOM 716 N N . LEU A 1 90 ? -20.172 1.697 19.661 1.00 94.50 90 LEU A N 1
ATOM 717 C CA . LEU A 1 90 ? -19.968 2.484 20.883 1.00 94.50 90 LEU A CA 1
ATOM 718 C C . LEU A 1 90 ? -21.294 2.949 21.502 1.00 94.50 90 LEU A C 1
ATOM 720 O O . LEU A 1 90 ? -21.445 2.911 22.723 1.00 94.50 90 LEU A O 1
ATOM 724 N N . GLU A 1 91 ? -22.255 3.360 20.675 1.00 94.81 91 GLU A N 1
ATOM 725 C CA . GLU A 1 91 ? -23.582 3.793 21.124 1.00 94.81 91 GLU A CA 1
ATOM 726 C C . GLU A 1 91 ? -24.378 2.631 21.735 1.00 94.81 91 GLU A C 1
ATOM 728 O O . GLU A 1 91 ? -24.883 2.740 22.857 1.00 94.81 91 GLU A O 1
ATOM 733 N N . VAL A 1 92 ? -24.417 1.486 21.047 1.00 96.19 92 VAL A N 1
ATOM 734 C CA . VAL A 1 92 ? -25.098 0.277 21.532 1.00 96.19 92 VAL A CA 1
ATOM 735 C C . VAL A 1 92 ? -24.451 -0.232 22.818 1.00 96.19 92 VAL A C 1
ATOM 737 O O . VAL A 1 92 ? -25.159 -0.485 23.793 1.00 96.19 92 VAL A O 1
ATOM 740 N N . SER A 1 93 ? -23.122 -0.322 22.867 1.00 94.75 93 SER A N 1
ATOM 741 C CA . SER A 1 93 ? -22.398 -0.711 24.079 1.00 94.75 93 SER A CA 1
ATOM 742 C C . SER A 1 93 ? -22.707 0.197 25.266 1.00 94.75 93 SER A C 1
ATOM 744 O O . SER A 1 93 ? -22.953 -0.301 26.365 1.00 94.75 93 SER A O 1
ATOM 746 N N . GLY A 1 94 ? -22.749 1.516 25.042 1.00 92.94 94 GLY A N 1
ATOM 747 C CA . GLY A 1 94 ? -23.117 2.488 26.070 1.00 92.94 94 GLY A CA 1
ATOM 748 C C . GLY A 1 94 ? -24.549 2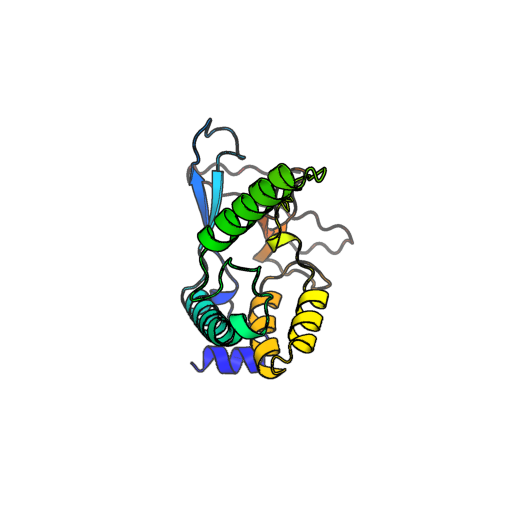.293 26.569 1.00 92.94 94 GLY A C 1
ATOM 749 O O . GLY A 1 94 ? -24.787 2.324 27.774 1.00 92.94 94 GLY A O 1
ATOM 750 N N . SER A 1 95 ? -25.492 2.018 25.661 1.00 94.19 95 SER A N 1
ATOM 751 C CA . SER A 1 95 ? -26.896 1.766 26.018 1.00 94.19 95 SER A CA 1
ATOM 752 C C . SER A 1 95 ? -27.106 0.468 26.810 1.00 94.19 95 SER A C 1
ATOM 754 O O . SER A 1 95 ? -27.985 0.404 27.666 1.00 94.19 95 SER A O 1
ATOM 756 N N . LEU A 1 96 ? -26.282 -0.553 26.555 1.00 95.00 96 LEU A N 1
ATOM 757 C CA . LEU A 1 96 ? -26.346 -1.860 27.216 1.00 95.00 96 LEU A CA 1
ATOM 758 C C . LEU A 1 96 ? -25.493 -1.932 28.494 1.00 95.00 96 LEU A C 1
ATOM 760 O O . LEU A 1 96 ? -25.523 -2.946 29.189 1.00 95.00 96 LEU A O 1
ATOM 764 N N . GLY A 1 97 ? -24.742 -0.874 28.816 1.00 92.94 97 GLY A N 1
ATOM 765 C CA . GLY A 1 97 ? -23.872 -0.822 29.992 1.00 92.94 97 GLY A CA 1
ATOM 766 C C . GLY A 1 97 ? -22.627 -1.709 29.887 1.00 92.94 97 GLY A C 1
ATOM 767 O O . GLY A 1 97 ? -22.070 -2.098 30.913 1.00 92.94 97 GLY A O 1
ATOM 768 N N . PHE A 1 98 ? -22.188 -2.050 28.671 1.00 95.00 98 PHE A N 1
ATOM 769 C CA . PHE A 1 98 ? -20.966 -2.824 28.466 1.00 95.00 98 PHE A CA 1
ATOM 770 C C . PHE A 1 98 ? -19.727 -1.934 28.543 1.00 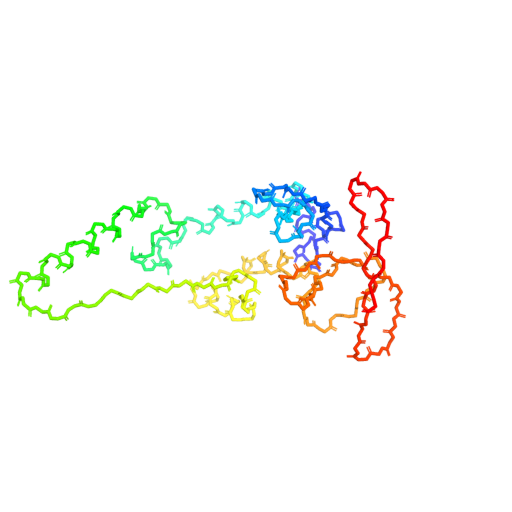95.00 98 PHE A C 1
ATOM 772 O O . PHE A 1 98 ? -19.612 -0.947 27.813 1.00 95.00 98 PHE A O 1
ATOM 779 N N . ASP A 1 99 ? -18.749 -2.340 29.352 1.00 91.12 99 ASP A N 1
ATOM 780 C CA . ASP A 1 99 ? -17.432 -1.709 29.351 1.00 91.12 99 ASP A CA 1
ATOM 781 C C . ASP A 1 99 ? -16.730 -1.982 28.011 1.00 91.12 99 ASP A C 1
ATOM 783 O O . ASP A 1 99 ? -16.485 -3.133 27.638 1.00 91.12 99 ASP A O 1
ATOM 787 N N . THR A 1 100 ? -16.488 -0.925 27.234 1.00 92.69 100 THR A N 1
ATOM 788 C CA . THR A 1 100 ? -16.044 -1.018 25.836 1.00 92.69 100 THR A CA 1
ATOM 789 C C . THR A 1 100 ? -14.835 -0.126 25.600 1.00 92.69 100 THR A C 1
ATOM 791 O O . THR A 1 100 ? -14.860 1.067 25.890 1.00 92.69 100 THR A O 1
ATOM 794 N N . GLY A 1 101 ? -13.782 -0.697 25.009 1.00 91.12 101 GLY A N 1
ATOM 795 C CA . GLY A 1 101 ? -12.562 0.015 24.634 1.00 91.12 101 GLY A CA 1
ATOM 796 C C . GLY A 1 101 ? -12.315 -0.009 23.127 1.00 91.12 101 GLY A C 1
ATOM 797 O O . GLY A 1 101 ? -12.534 -1.024 22.467 1.00 91.12 101 GLY A O 1
ATOM 798 N N . LEU A 1 102 ? -11.809 1.101 22.584 1.00 92.88 102 LEU A N 1
ATOM 799 C CA . LEU A 1 102 ? -11.356 1.196 21.196 1.00 92.88 102 LEU A CA 1
ATOM 800 C C . LEU A 1 102 ? -9.826 1.153 21.140 1.00 92.88 102 LEU A C 1
ATOM 802 O O . LEU A 1 102 ? -9.153 2.008 21.715 1.00 92.88 102 LEU A O 1
ATOM 806 N N . VAL A 1 103 ? -9.273 0.189 20.401 1.00 94.25 103 VAL A N 1
ATOM 807 C CA . VAL A 1 103 ? -7.825 0.067 20.184 1.00 94.25 103 VAL A CA 1
ATOM 808 C C . VAL A 1 103 ? -7.485 0.492 18.760 1.00 94.25 103 VAL A C 1
ATOM 810 O O . VAL A 1 103 ? -7.914 -0.135 17.795 1.00 94.25 103 VAL A O 1
ATOM 813 N N . SER A 1 104 ? -6.678 1.546 18.631 1.00 93.06 104 SER A N 1
ATOM 814 C CA . SER A 1 104 ? -6.149 2.011 17.347 1.00 93.06 104 SER A CA 1
ATOM 815 C C . SER A 1 104 ? -4.698 1.564 17.181 1.00 93.06 104 SER A C 1
ATOM 817 O O . SER A 1 104 ? -3.842 1.920 17.989 1.00 93.06 104 SER A O 1
ATOM 819 N N . LEU A 1 105 ? -4.415 0.808 16.118 1.00 92.38 105 LEU A N 1
ATOM 820 C CA . LEU A 1 105 ? -3.081 0.298 15.795 1.00 92.38 105 LEU A CA 1
ATOM 821 C C . LEU A 1 105 ? -2.580 0.930 14.492 1.00 92.38 105 LEU A C 1
ATOM 823 O O . LEU A 1 105 ? -3.244 0.824 13.464 1.00 92.38 105 LEU A O 1
ATOM 827 N N . ASP A 1 106 ? -1.389 1.532 14.523 1.00 89.31 106 ASP A N 1
ATOM 828 C CA . ASP A 1 106 ? -0.700 2.038 13.331 1.00 89.31 106 ASP A CA 1
ATOM 829 C C . ASP A 1 106 ? 0.636 1.312 13.131 1.00 89.31 106 ASP A C 1
ATOM 831 O O . ASP A 1 106 ? 1.393 1.079 14.078 1.00 89.31 106 ASP A O 1
ATOM 835 N N . GLN A 1 107 ? 0.926 0.926 11.887 1.00 85.62 107 GLN A N 1
ATOM 836 C CA . GLN A 1 107 ? 2.157 0.217 11.548 1.00 85.62 107 GLN A CA 1
ATOM 837 C C . GLN A 1 107 ? 3.183 1.165 10.931 1.00 85.62 107 GLN A C 1
ATOM 839 O O . GLN A 1 107 ? 3.081 1.569 9.770 1.00 85.62 107 GLN A O 1
ATOM 844 N N . GLU A 1 108 ? 4.259 1.427 11.674 1.00 82.31 108 GLU A N 1
ATOM 845 C CA . GLU A 1 108 ? 5.372 2.223 11.165 1.00 82.31 108 GLU A CA 1
ATOM 846 C C . GLU A 1 108 ? 6.009 1.545 9.936 1.00 82.31 108 GLU A C 1
ATOM 848 O O . GLU A 1 108 ? 6.557 0.443 10.028 1.00 82.31 108 GLU A O 1
ATOM 853 N N . LYS A 1 109 ? 5.990 2.235 8.788 1.00 76.81 109 LYS A N 1
ATOM 854 C CA . LYS A 1 109 ? 6.604 1.778 7.525 1.00 76.81 109 LYS A CA 1
ATOM 855 C C . LYS A 1 109 ? 6.115 0.389 7.084 1.00 76.81 109 LYS A C 1
ATOM 857 O O . LYS A 1 109 ? 6.921 -0.446 6.672 1.00 76.81 109 LYS A O 1
ATOM 862 N N . ALA A 1 110 ? 4.803 0.150 7.144 1.00 76.19 110 ALA A N 1
ATOM 863 C CA . ALA A 1 110 ? 4.185 -1.140 6.819 1.00 76.19 110 ALA A CA 1
ATOM 864 C C . ALA A 1 110 ? 4.700 -1.767 5.506 1.00 76.19 110 ALA A C 1
ATOM 866 O O . ALA A 1 110 ? 5.056 -2.941 5.486 1.00 76.19 110 ALA A O 1
ATOM 867 N N . PHE A 1 111 ? 4.833 -0.980 4.430 1.00 74.50 111 PHE A N 1
ATOM 868 C CA . PHE A 1 111 ? 5.298 -1.478 3.128 1.00 74.50 111 PHE A CA 1
ATOM 869 C C . PHE A 1 111 ? 6.778 -1.890 3.106 1.00 74.50 111 PHE A C 1
ATOM 871 O O . PHE A 1 111 ? 7.123 -2.861 2.438 1.00 74.50 111 PHE A O 1
ATOM 878 N N . ASP A 1 112 ? 7.644 -1.208 3.861 1.00 75.19 112 ASP A N 1
ATOM 879 C CA . ASP A 1 112 ? 9.086 -1.508 3.904 1.00 75.19 112 ASP A CA 1
ATOM 880 C C . ASP A 1 112 ? 9.396 -2.760 4.744 1.00 75.19 112 ASP A C 1
ATOM 882 O O . ASP A 1 112 ? 10.504 -3.310 4.678 1.00 75.19 112 ASP A O 1
ATOM 886 N N . ARG A 1 113 ? 8.439 -3.169 5.588 1.00 78.06 113 ARG A N 1
ATOM 887 C CA . ARG A 1 113 ? 8.565 -4.271 6.551 1.00 78.06 113 ARG A CA 1
ATOM 888 C C . ARG A 1 113 ? 7.958 -5.586 6.062 1.00 78.06 113 ARG A C 1
ATOM 890 O O . ARG A 1 113 ? 8.113 -6.592 6.749 1.00 78.06 113 ARG A O 1
ATOM 897 N N . VAL A 1 114 ? 7.307 -5.607 4.898 1.00 80.75 114 VAL A N 1
ATOM 898 C CA . VAL A 1 114 ? 6.716 -6.835 4.349 1.00 80.75 114 VAL A CA 1
ATOM 899 C C . VAL A 1 114 ? 7.817 -7.828 3.977 1.00 80.75 114 VAL A C 1
ATOM 901 O O . VAL A 1 114 ? 8.670 -7.554 3.134 1.00 80.75 114 VAL A O 1
ATOM 904 N N . GLU A 1 115 ? 7.786 -9.012 4.584 1.00 84.75 115 GLU A N 1
ATOM 905 C CA . GLU A 1 115 ? 8.678 -10.108 4.216 1.00 84.75 115 GLU A CA 1
ATOM 906 C C . GLU A 1 115 ? 8.157 -10.784 2.939 1.00 84.75 115 GLU A C 1
ATOM 908 O O . GLU A 1 115 ? 7.018 -11.251 2.868 1.00 84.75 115 GLU A O 1
ATOM 913 N N . HIS A 1 116 ? 8.979 -10.795 1.887 1.00 83.62 116 HIS A N 1
ATOM 914 C CA . HIS A 1 116 ? 8.527 -11.218 0.564 1.00 83.62 116 HIS A CA 1
ATOM 915 C C . HIS A 1 116 ? 8.233 -12.721 0.480 1.00 83.62 116 HIS A C 1
ATOM 917 O O . HIS A 1 116 ? 7.306 -13.100 -0.231 1.00 83.62 116 HIS A O 1
ATOM 923 N N . ARG A 1 117 ? 8.960 -13.595 1.195 1.00 86.44 117 ARG A N 1
ATOM 924 C CA . ARG A 1 117 ? 8.667 -15.042 1.181 1.00 86.44 117 ARG A CA 1
ATOM 925 C C . ARG A 1 117 ? 7.289 -15.326 1.778 1.00 86.44 117 ARG A C 1
ATOM 927 O O . ARG A 1 117 ? 6.552 -16.143 1.231 1.00 86.44 117 ARG A O 1
ATOM 934 N N . TYR A 1 118 ? 6.926 -14.630 2.848 1.00 88.69 118 TYR A N 1
ATOM 935 C CA . TYR A 1 118 ? 5.615 -14.673 3.473 1.00 88.69 118 TYR A CA 1
ATOM 936 C C . TYR A 1 118 ? 4.548 -14.159 2.512 1.00 88.69 118 TYR A C 1
ATOM 938 O O . TYR A 1 118 ? 3.559 -14.852 2.290 1.00 88.69 118 TYR A O 1
ATOM 946 N N . LEU A 1 119 ? 4.786 -13.019 1.853 1.00 89.31 119 LEU A N 1
ATOM 947 C CA . LEU A 1 119 ? 3.879 -12.499 0.827 1.00 89.31 119 LEU A CA 1
ATOM 948 C C . LEU A 1 119 ? 3.601 -13.535 -0.275 1.00 89.31 119 LEU A C 1
ATOM 950 O O . LEU A 1 119 ? 2.449 -13.718 -0.661 1.00 89.31 119 LEU A O 1
ATOM 954 N N . TRP A 1 120 ? 4.623 -14.249 -0.756 1.00 89.38 120 TRP A N 1
ATOM 955 C CA . TRP A 1 120 ? 4.447 -15.295 -1.772 1.00 89.38 120 TRP A CA 1
ATOM 956 C C . TRP A 1 120 ? 3.572 -16.443 -1.279 1.00 89.38 120 TRP A C 1
ATOM 958 O O . TRP A 1 120 ? 2.621 -16.802 -1.968 1.00 89.38 120 TRP A O 1
ATOM 968 N N . LYS A 1 121 ? 3.821 -16.944 -0.065 1.00 91.56 121 LYS A N 1
ATOM 969 C CA . LYS A 1 121 ? 2.998 -17.997 0.551 1.00 91.56 121 LYS A CA 1
ATOM 970 C C . LYS A 1 121 ? 1.545 -17.561 0.742 1.00 91.56 121 LYS A C 1
ATOM 972 O O . LYS A 1 121 ? 0.631 -18.352 0.535 1.00 91.56 121 LYS A O 1
ATOM 977 N N . VAL A 1 122 ? 1.326 -16.302 1.118 1.00 91.62 122 VAL A N 1
ATOM 978 C CA . VAL A 1 122 ? -0.015 -15.731 1.284 1.00 91.62 122 VAL A CA 1
ATOM 979 C C . VAL A 1 122 ? -0.750 -15.664 -0.057 1.00 91.62 122 VAL A C 1
ATOM 981 O O . VAL A 1 122 ? -1.895 -16.097 -0.142 1.00 91.62 122 VAL A O 1
ATOM 984 N N . LEU A 1 123 ? -0.094 -15.194 -1.124 1.00 90.12 123 LEU A N 1
ATOM 985 C CA . LEU A 1 123 ? -0.703 -15.158 -2.460 1.00 90.12 123 LEU A CA 1
ATOM 986 C C . LEU A 1 123 ? -1.022 -16.563 -2.995 1.00 90.12 123 LEU A C 1
ATOM 988 O O . LEU A 1 123 ? -2.061 -16.753 -3.626 1.00 90.12 123 LEU A O 1
ATOM 992 N N . GLU A 1 124 ? -0.164 -17.546 -2.720 1.00 92.44 124 GLU A N 1
ATOM 993 C CA . GLU A 1 124 ? -0.420 -18.956 -3.045 1.00 92.44 124 GLU A CA 1
ATOM 994 C C . GLU A 1 124 ? -1.634 -19.487 -2.266 1.00 92.44 124 GLU A C 1
ATOM 996 O O . GLU A 1 124 ? -2.515 -20.117 -2.850 1.00 92.44 124 GLU A O 1
ATOM 1001 N N . ARG A 1 125 ? -1.740 -19.170 -0.967 1.00 92.06 125 ARG A N 1
ATOM 1002 C CA . ARG A 1 125 ? -2.868 -19.590 -0.119 1.00 92.06 125 ARG A CA 1
ATOM 1003 C C . ARG A 1 125 ? -4.198 -18.959 -0.529 1.00 92.06 125 ARG A C 1
ATOM 1005 O O . ARG A 1 125 ? -5.228 -19.613 -0.404 1.00 92.06 125 ARG A O 1
ATOM 1012 N N . PHE A 1 126 ? -4.175 -17.733 -1.043 1.00 89.31 126 PHE A N 1
ATOM 1013 C CA . PHE A 1 126 ? -5.346 -17.074 -1.626 1.00 89.31 126 PHE A CA 1
ATOM 1014 C C . PHE A 1 126 ? -5.725 -17.606 -3.019 1.00 89.31 126 PHE A C 1
ATOM 1016 O O . PHE A 1 126 ? -6.683 -17.120 -3.616 1.00 89.31 126 PHE A O 1
ATOM 1023 N N . GLY A 1 127 ? -4.996 -18.591 -3.554 1.00 90.19 127 GLY A N 1
ATOM 1024 C CA . GLY A 1 127 ? -5.340 -19.256 -4.810 1.00 90.19 127 GLY A CA 1
ATOM 1025 C C . GLY A 1 127 ? -4.958 -18.473 -6.067 1.00 90.19 127 GLY A C 1
ATOM 1026 O O . GLY A 1 127 ? -5.484 -18.746 -7.147 1.00 90.19 127 GLY A O 1
ATOM 1027 N N . LEU A 1 128 ? -4.046 -17.496 -5.973 1.00 89.75 128 LEU A N 1
ATOM 1028 C CA . LEU A 1 128 ? -3.563 -16.805 -7.167 1.00 89.75 128 LEU A CA 1
ATOM 1029 C C . LEU A 1 128 ? -2.697 -17.746 -8.012 1.00 89.75 128 LEU A C 1
ATOM 1031 O O . LEU A 1 128 ? -1.820 -18.440 -7.504 1.00 89.75 128 LEU A O 1
ATOM 1035 N N . SER A 1 129 ? -2.907 -17.730 -9.333 1.00 90.88 129 SER A N 1
ATOM 1036 C CA . SER A 1 129 ? -2.174 -18.618 -10.245 1.00 90.88 129 SER A CA 1
ATOM 1037 C C . SER A 1 129 ? -0.647 -18.427 -10.138 1.00 90.88 129 SER A C 1
ATOM 1039 O O . SER A 1 129 ? -0.192 -17.273 -10.094 1.00 90.88 129 SER A O 1
ATOM 1041 N N . PRO A 1 130 ? 0.160 -19.503 -10.214 1.00 89.31 130 PRO A N 1
ATOM 1042 C CA . PRO A 1 130 ? 1.621 -19.413 -10.163 1.00 89.31 130 PRO A CA 1
ATOM 1043 C C . PRO A 1 130 ? 2.207 -18.441 -11.194 1.00 89.31 130 PRO A C 1
ATOM 1045 O O . PRO A 1 130 ? 3.103 -17.665 -10.875 1.00 89.31 130 PRO A O 1
ATOM 1048 N N . GLY A 1 131 ? 1.645 -18.396 -12.408 1.00 88.88 131 GLY A N 1
ATOM 1049 C CA . GLY A 1 131 ? 2.076 -17.461 -13.453 1.00 88.88 131 GLY A CA 1
ATOM 1050 C C . GLY A 1 131 ? 1.797 -15.988 -13.125 1.00 88.88 131 GLY A C 1
ATOM 1051 O O . GLY A 1 131 ? 2.557 -15.105 -13.522 1.00 88.88 131 GLY A O 1
ATOM 1052 N N . PHE A 1 132 ? 0.733 -15.689 -12.376 1.00 88.69 132 PHE A N 1
ATOM 1053 C CA . PHE A 1 132 ? 0.475 -14.330 -11.891 1.00 88.69 132 PHE A CA 1
ATOM 1054 C C . PHE A 1 132 ? 1.425 -13.953 -10.751 1.00 88.69 132 PHE A C 1
ATOM 1056 O O . PHE A 1 132 ? 1.963 -12.846 -10.742 1.00 88.69 132 PHE A O 1
ATOM 1063 N N . ILE A 1 133 ? 1.697 -14.887 -9.838 1.00 89.12 133 ILE A N 1
ATOM 1064 C CA . ILE A 1 133 ? 2.675 -14.690 -8.763 1.00 89.12 133 ILE A CA 1
ATOM 1065 C C . ILE A 1 133 ? 4.077 -14.485 -9.348 1.00 89.12 133 ILE A C 1
ATOM 1067 O O . ILE A 1 133 ? 4.783 -13.584 -8.907 1.00 89.12 133 ILE A O 1
ATOM 1071 N N . ALA A 1 134 ? 4.460 -15.233 -10.387 1.00 85.88 134 ALA A N 1
ATOM 1072 C CA . ALA A 1 134 ? 5.717 -15.037 -11.109 1.00 85.88 134 ALA A CA 1
ATOM 1073 C C . ALA A 1 134 ? 5.829 -13.616 -11.692 1.00 85.88 134 ALA A C 1
ATOM 1075 O O . ALA A 1 134 ? 6.835 -12.943 -11.480 1.00 85.88 134 ALA A O 1
ATOM 1076 N N . LYS A 1 135 ? 4.759 -13.097 -12.314 1.00 84.81 135 LYS A N 1
ATOM 1077 C CA . LYS A 1 135 ? 4.701 -11.705 -12.808 1.00 84.81 135 LYS A CA 1
ATOM 1078 C C . LYS A 1 135 ? 4.916 -10.674 -11.697 1.00 84.81 135 LYS A C 1
ATOM 1080 O O . LYS A 1 135 ? 5.589 -9.668 -11.912 1.00 84.81 135 LYS A O 1
ATOM 1085 N N . ILE A 1 136 ? 4.368 -10.920 -10.506 1.00 84.62 136 ILE A N 1
ATOM 1086 C CA . ILE A 1 136 ? 4.590 -10.058 -9.336 1.00 84.62 136 ILE A CA 1
ATOM 1087 C C . ILE A 1 136 ? 6.032 -10.198 -8.823 1.00 84.62 136 ILE A C 1
ATOM 1089 O O . ILE A 1 136 ? 6.672 -9.189 -8.527 1.00 84.62 136 ILE A O 1
ATOM 1093 N N . LYS A 1 137 ? 6.571 -11.419 -8.759 1.00 80.69 137 LYS A N 1
ATOM 1094 C CA . LYS A 1 137 ? 7.945 -11.701 -8.316 1.00 80.69 137 LYS A C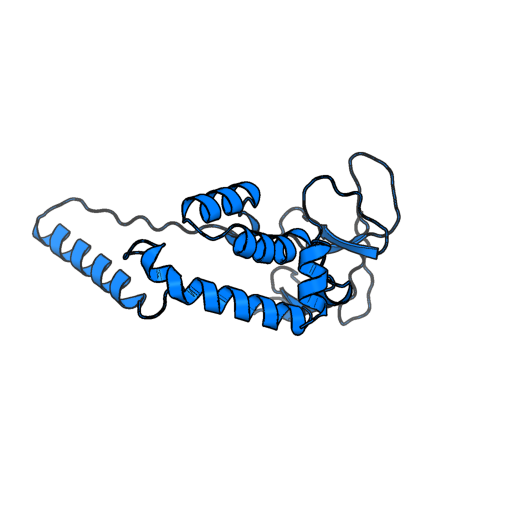A 1
ATOM 1095 C C . LYS A 1 137 ? 8.980 -10.995 -9.190 1.00 80.69 137 LYS A C 1
ATOM 1097 O O . LYS A 1 137 ? 9.838 -10.314 -8.638 1.00 80.69 137 LYS A O 1
ATOM 1102 N N . VAL A 1 138 ? 8.851 -11.055 -10.519 1.00 74.31 138 VAL A N 1
ATOM 1103 C CA . VAL A 1 138 ? 9.756 -10.353 -11.453 1.00 74.31 138 VAL A CA 1
ATOM 1104 C C . VAL A 1 138 ? 9.816 -8.855 -11.154 1.00 74.31 138 VAL A C 1
ATOM 1106 O O . VAL A 1 138 ? 10.889 -8.263 -11.188 1.00 74.31 138 VAL A O 1
ATOM 1109 N N . ARG A 1 139 ? 8.692 -8.237 -10.770 1.00 64.56 139 ARG A N 1
ATOM 1110 C CA . ARG A 1 139 ? 8.629 -6.821 -10.375 1.00 64.56 139 ARG A CA 1
ATOM 1111 C C . ARG A 1 139 ? 9.291 -6.532 -9.019 1.00 64.56 139 ARG A C 1
ATOM 1113 O O . ARG A 1 139 ? 9.848 -5.451 -8.841 1.00 64.56 139 ARG A O 1
ATOM 1120 N N . VAL A 1 140 ? 9.153 -7.438 -8.052 1.00 59.00 140 VAL A N 1
ATOM 1121 C CA . VAL A 1 140 ? 9.578 -7.224 -6.657 1.00 59.00 140 VAL A CA 1
ATOM 1122 C C . VAL A 1 140 ? 11.045 -7.606 -6.427 1.00 59.00 140 VAL A C 1
ATOM 1124 O O . VAL A 1 140 ? 11.717 -6.967 -5.626 1.00 59.00 140 VAL A O 1
ATOM 1127 N N . ILE A 1 141 ? 11.560 -8.603 -7.150 1.00 51.53 141 ILE A N 1
ATOM 1128 C CA . ILE A 1 141 ? 12.933 -9.122 -7.001 1.00 51.53 141 ILE A CA 1
ATOM 1129 C C . ILE A 1 141 ? 13.950 -8.289 -7.799 1.00 51.53 141 ILE A C 1
ATOM 1131 O O . ILE A 1 141 ? 15.120 -8.223 -7.442 1.00 51.53 141 ILE A O 1
ATOM 1135 N N . THR A 1 142 ? 13.522 -7.574 -8.842 1.00 48.53 142 THR A N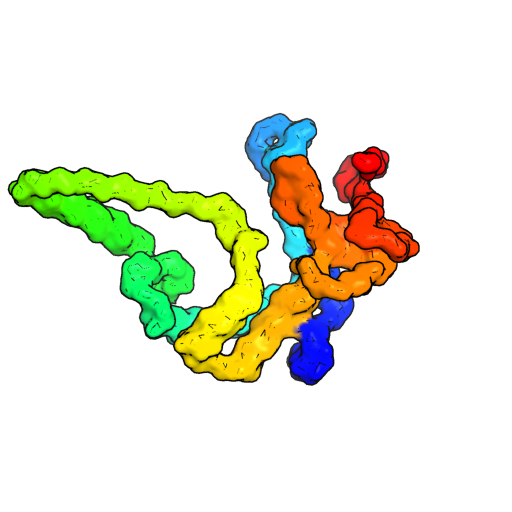 1
ATOM 1136 C CA . THR A 1 142 ? 14.427 -6.775 -9.692 1.00 48.53 142 THR A CA 1
ATOM 1137 C C . THR A 1 142 ? 14.888 -5.449 -9.083 1.00 48.53 142 THR A C 1
ATOM 1139 O O . THR A 1 142 ? 15.686 -4.746 -9.707 1.00 48.53 142 THR A O 1
ATOM 1142 N N . MET A 1 143 ? 14.452 -5.118 -7.864 1.00 43.16 143 MET A N 1
ATOM 1143 C CA . MET A 1 143 ? 15.107 -4.107 -7.034 1.00 43.16 143 MET A CA 1
ATOM 1144 C C . MET A 1 143 ? 16.092 -4.824 -6.100 1.00 43.16 143 MET A C 1
ATOM 1146 O O . MET A 1 143 ? 15.644 -5.469 -5.150 1.00 43.16 143 MET A O 1
ATOM 1150 N N . PRO A 1 144 ? 17.414 -4.765 -6.350 1.00 42.16 144 PRO A N 1
ATOM 1151 C CA . PRO A 1 144 ? 18.375 -5.497 -5.539 1.00 42.16 144 PRO A CA 1
ATOM 1152 C C . PRO A 1 144 ? 18.365 -4.926 -4.120 1.00 42.16 144 PRO A C 1
ATOM 1154 O O . PRO A 1 144 ? 18.705 -3.770 -3.859 1.00 42.16 144 PRO A O 1
ATOM 1157 N N . GLY A 1 145 ? 17.906 -5.749 -3.187 1.00 46.47 145 GLY A N 1
ATOM 1158 C CA . GLY A 1 145 ? 17.735 -5.336 -1.808 1.00 46.47 145 GLY A CA 1
ATOM 1159 C C . GLY A 1 145 ? 17.096 -6.425 -0.972 1.00 46.47 145 GLY A C 1
ATOM 1160 O O . GLY A 1 145 ? 15.925 -6.310 -0.629 1.00 46.47 145 GLY A O 1
ATOM 1161 N N . LYS A 1 146 ? 17.876 -7.459 -0.622 1.00 43.97 146 LYS A N 1
ATOM 1162 C CA . LYS A 1 146 ? 18.138 -7.825 0.789 1.00 43.97 146 LYS A CA 1
ATOM 1163 C C . LYS A 1 146 ? 18.744 -9.207 1.018 1.00 43.97 146 LYS A C 1
ATOM 1165 O O . LYS A 1 146 ? 19.186 -9.418 2.136 1.00 43.97 146 LYS A O 1
ATOM 1170 N N . ASN A 1 147 ? 18.836 -10.119 0.050 1.00 33.62 147 ASN A N 1
ATOM 1171 C CA . ASN A 1 147 ? 19.369 -11.457 0.341 1.00 33.62 147 ASN A CA 1
ATOM 1172 C C . ASN A 1 147 ? 20.288 -11.988 -0.763 1.00 33.62 147 ASN A C 1
ATOM 1174 O O . ASN A 1 147 ? 19.818 -12.311 -1.843 1.00 33.62 147 ASN A O 1
ATOM 1178 N N . GLY A 1 148 ? 21.573 -12.143 -0.437 1.00 42.00 148 GLY A N 1
ATOM 1179 C CA . GLY A 1 148 ? 22.489 -13.080 -1.100 1.00 42.00 148 GLY A CA 1
ATOM 1180 C C . GLY A 1 148 ? 23.133 -12.648 -2.418 1.00 42.00 148 GLY A C 1
ATOM 1181 O O . GLY A 1 148 ? 24.175 -13.200 -2.756 1.00 42.00 148 GLY A O 1
ATOM 1182 N N . ASP A 1 149 ? 22.587 -11.665 -3.129 1.00 45.59 149 ASP A N 1
ATOM 1183 C CA . ASP A 1 149 ? 23.166 -11.240 -4.406 1.00 45.59 149 ASP A CA 1
ATOM 1184 C C . ASP A 1 149 ? 24.420 -10.374 -4.201 1.00 45.59 149 ASP A C 1
ATOM 1186 O O . ASP A 1 149 ? 24.405 -9.386 -3.460 1.00 45.59 149 ASP A O 1
ATOM 1190 N N . GLN A 1 150 ? 25.522 -10.740 -4.866 1.00 45.94 150 GLN A N 1
ATOM 1191 C CA . GLN A 1 150 ? 26.720 -9.902 -4.938 1.00 45.94 150 GLN A CA 1
ATOM 1192 C C . GLN A 1 150 ? 26.384 -8.620 -5.709 1.00 45.94 150 GLN A C 1
ATOM 1194 O O . GLN A 1 150 ? 26.053 -8.670 -6.894 1.00 45.94 150 GLN A O 1
ATOM 1199 N N . PHE A 1 151 ? 26.461 -7.470 -5.038 1.00 51.59 151 PHE A N 1
ATOM 1200 C CA . PHE A 1 151 ? 26.218 -6.181 -5.678 1.00 51.59 151 PHE A CA 1
ATOM 1201 C C . PHE A 1 151 ? 27.378 -5.810 -6.608 1.00 51.59 151 PHE A C 1
ATOM 1203 O O . PHE A 1 151 ? 28.535 -5.783 -6.185 1.00 51.59 151 PHE A O 1
ATOM 1210 N N . LYS A 1 152 ? 27.069 -5.472 -7.861 1.00 52.22 152 LYS A N 1
ATOM 1211 C CA . LYS A 1 152 ? 28.043 -5.002 -8.849 1.00 52.22 152 LYS A CA 1
ATOM 1212 C C . LYS A 1 152 ? 28.205 -3.486 -8.763 1.00 52.22 152 LYS A C 1
ATOM 1214 O O . LYS A 1 152 ? 27.311 -2.748 -8.348 1.00 52.22 152 LYS A O 1
ATOM 1219 N N . GLN A 1 153 ? 29.367 -2.994 -9.187 1.00 47.69 153 GLN A N 1
ATOM 1220 C CA . GLN A 1 153 ? 29.614 -1.558 -9.282 1.00 47.69 153 GLN A CA 1
ATOM 1221 C C . GLN A 1 153 ? 28.570 -0.895 -10.192 1.00 47.69 153 GLN A C 1
ATOM 1223 O O . GLN A 1 153 ? 28.325 -1.341 -11.311 1.00 47.69 153 GLN A O 1
ATOM 1228 N N . GLY A 1 154 ? 27.970 0.192 -9.710 1.00 52.75 154 GLY A N 1
ATOM 1229 C CA . GLY A 1 154 ? 26.908 0.905 -10.415 1.00 52.75 154 GLY A CA 1
ATOM 1230 C C . GLY A 1 154 ? 25.489 0.448 -10.069 1.00 52.75 154 GLY A C 1
ATOM 1231 O O . GLY A 1 154 ? 24.552 1.160 -10.450 1.00 52.75 154 GLY A O 1
ATOM 1232 N N . ASP A 1 155 ? 25.326 -0.644 -9.315 1.00 49.62 155 ASP A N 1
ATOM 1233 C CA . ASP A 1 155 ? 24.020 -1.111 -8.852 1.00 49.62 155 ASP A CA 1
ATOM 1234 C C . ASP A 1 155 ? 23.365 -0.098 -7.910 1.00 49.62 155 ASP A C 1
ATOM 1236 O O . ASP A 1 155 ? 24.019 0.558 -7.091 1.00 49.62 155 ASP A O 1
ATOM 1240 N N . LEU A 1 156 ? 22.045 0.032 -8.054 1.00 49.06 156 LEU A N 1
ATOM 1241 C CA . LEU A 1 156 ? 21.208 0.840 -7.180 1.00 49.06 156 LEU A CA 1
ATOM 1242 C C . LEU A 1 156 ? 20.755 -0.028 -6.006 1.00 49.06 156 LEU A C 1
ATOM 1244 O O . LEU A 1 156 ? 19.910 -0.897 -6.180 1.00 49.06 156 LEU A O 1
ATOM 1248 N N . VAL A 1 157 ? 21.299 0.218 -4.821 1.00 51.22 157 VAL A N 1
ATOM 1249 C CA . VAL A 1 157 ? 20.994 -0.528 -3.594 1.00 51.22 157 VAL A CA 1
ATOM 1250 C C . VAL A 1 157 ? 20.219 0.330 -2.613 1.00 51.22 157 VAL A C 1
ATOM 1252 O O . VAL A 1 157 ? 20.414 1.535 -2.547 1.00 51.22 157 VAL A O 1
ATOM 1255 N N . PHE A 1 158 ? 19.361 -0.276 -1.802 1.00 50.22 158 PHE A N 1
ATOM 1256 C CA . PHE A 1 158 ? 18.624 0.429 -0.755 1.00 50.22 158 PHE A CA 1
ATOM 1257 C C . PHE A 1 158 ? 19.349 0.303 0.597 1.00 50.22 158 PHE A C 1
ATOM 1259 O O . PHE A 1 158 ? 19.115 -0.628 1.374 1.00 50.22 158 PHE A O 1
ATOM 1266 N N . ALA A 1 159 ? 20.254 1.240 0.885 1.00 44.81 159 ALA A N 1
ATOM 1267 C CA . ALA A 1 159 ? 21.046 1.275 2.111 1.00 44.81 159 ALA A CA 1
ATOM 1268 C C . ALA A 1 159 ? 20.215 1.761 3.313 1.00 44.81 159 ALA A C 1
ATOM 1270 O O . ALA A 1 159 ? 19.423 2.696 3.218 1.00 44.81 159 ALA A O 1
ATOM 1271 N N . LYS A 1 160 ? 20.393 1.124 4.476 1.00 39.00 160 LYS A N 1
ATOM 1272 C CA . LYS A 1 160 ? 19.759 1.544 5.734 1.00 39.00 160 LYS A CA 1
ATOM 1273 C C . LYS A 1 160 ? 20.706 2.474 6.490 1.00 39.00 160 LYS A C 1
ATOM 1275 O O . LYS A 1 160 ? 21.729 2.015 6.990 1.00 39.00 160 LYS A O 1
ATOM 1280 N N . MET A 1 161 ? 20.353 3.751 6.612 1.00 40.84 161 MET A N 1
ATOM 1281 C CA . MET A 1 161 ? 21.059 4.683 7.497 1.00 40.84 161 MET A CA 1
ATOM 1282 C C . MET A 1 161 ? 20.457 4.639 8.906 1.00 40.84 161 MET A C 1
ATOM 1284 O O . MET A 1 161 ? 19.244 4.487 9.077 1.00 40.84 161 MET A O 1
ATOM 1288 N N . LYS A 1 162 ? 21.305 4.759 9.935 1.00 34.38 162 LYS A N 1
ATOM 1289 C CA . LYS A 1 162 ? 20.863 4.778 11.337 1.00 34.38 162 LYS A CA 1
ATOM 1290 C C . LYS A 1 162 ? 19.898 5.955 11.542 1.00 34.38 162 LYS A C 1
ATOM 1292 O O . LYS A 1 162 ? 20.267 7.097 11.306 1.00 34.38 162 LYS A O 1
ATOM 1297 N N . GLY A 1 163 ? 18.661 5.658 11.949 1.00 37.47 163 GLY A N 1
ATOM 1298 C CA . GLY A 1 163 ? 17.606 6.656 12.168 1.00 37.47 163 GLY A CA 1
ATOM 1299 C C . GLY A 1 163 ? 16.706 6.968 10.963 1.00 37.47 163 GLY A C 1
ATOM 1300 O O . GLY A 1 163 ? 15.809 7.792 11.101 1.00 37.47 163 GLY A O 1
ATOM 1301 N N . PHE A 1 164 ? 16.880 6.311 9.807 1.00 39.25 164 PHE A N 1
ATOM 1302 C CA . PHE A 1 164 ? 16.137 6.636 8.578 1.00 39.25 164 PHE A CA 1
ATOM 1303 C C . PHE A 1 164 ? 15.567 5.398 7.846 1.00 39.25 164 PHE A C 1
ATOM 1305 O O . PHE A 1 164 ? 16.009 4.273 8.102 1.00 39.25 164 PHE A O 1
ATOM 1312 N N . PRO A 1 165 ? 14.551 5.571 6.961 1.00 46.78 165 PRO A N 1
ATOM 1313 C CA . PRO A 1 165 ? 14.086 4.520 6.047 1.00 46.78 165 PRO A CA 1
ATOM 1314 C C . PRO A 1 165 ? 15.206 4.051 5.106 1.00 46.78 165 PRO A C 1
ATOM 1316 O O . PRO A 1 165 ? 16.297 4.611 5.092 1.00 46.78 165 PRO A O 1
ATOM 1319 N N . HIS A 1 166 ? 14.951 3.017 4.311 1.00 45.94 166 HIS A N 1
ATOM 1320 C CA . HIS A 1 166 ? 15.911 2.569 3.308 1.00 45.94 166 HIS A CA 1
ATOM 1321 C C . HIS A 1 166 ? 16.075 3.619 2.196 1.00 45.94 166 HIS A C 1
ATOM 1323 O O . HIS A 1 166 ? 15.093 4.018 1.573 1.00 45.94 166 HIS A O 1
ATOM 1329 N N . TRP A 1 167 ? 17.312 4.049 1.942 1.00 49.69 167 TRP A N 1
ATOM 1330 C CA . TRP A 1 167 ? 17.642 5.058 0.941 1.00 49.69 167 TRP A CA 1
ATOM 1331 C C . TRP A 1 167 ? 18.398 4.451 -0.242 1.00 49.69 167 TRP A C 1
ATOM 1333 O O . TRP A 1 167 ? 19.358 3.706 -0.040 1.00 49.69 167 TRP A O 1
ATOM 1343 N N . PRO A 1 168 ? 17.990 4.765 -1.477 1.00 46.75 168 PRO A N 1
ATOM 1344 C CA . PRO A 1 168 ? 18.693 4.324 -2.665 1.00 46.75 168 PRO A CA 1
ATOM 1345 C C . PRO A 1 168 ? 20.075 4.979 -2.765 1.00 46.75 168 PRO A C 1
ATOM 1347 O O . PRO A 1 168 ? 20.248 6.186 -2.616 1.00 46.75 168 PRO A O 1
ATOM 1350 N N . ALA A 1 169 ? 21.059 4.136 -3.009 1.00 50.84 169 ALA A N 1
ATOM 1351 C CA . ALA A 1 169 ? 22.481 4.387 -2.970 1.00 50.84 169 ALA A CA 1
ATOM 1352 C C . ALA A 1 169 ? 23.120 3.693 -4.172 1.00 50.84 169 ALA A C 1
ATOM 1354 O O . ALA A 1 169 ? 22.629 2.664 -4.631 1.00 50.84 169 ALA A O 1
ATOM 1355 N N . ARG A 1 170 ? 24.216 4.238 -4.698 1.00 51.59 170 ARG A N 1
ATOM 1356 C CA . ARG A 1 170 ? 24.954 3.591 -5.785 1.00 51.59 170 ARG A CA 1
ATOM 1357 C C . ARG A 1 170 ? 26.179 2.891 -5.226 1.00 51.59 170 ARG A C 1
ATOM 1359 O O . ARG A 1 170 ? 26.984 3.535 -4.555 1.00 51.59 170 ARG A O 1
ATOM 1366 N N . VAL A 1 171 ? 26.347 1.614 -5.555 1.00 53.25 171 VAL A N 1
ATOM 1367 C CA . VAL A 1 171 ? 27.556 0.865 -5.199 1.00 53.25 171 VAL A CA 1
ATOM 1368 C C . VAL A 1 171 ? 28.744 1.441 -5.952 1.00 53.25 171 VAL A C 1
ATOM 1370 O O . VAL A 1 171 ? 28.821 1.354 -7.180 1.00 53.25 171 VAL A O 1
ATOM 1373 N N . HIS A 1 172 ? 29.656 2.051 -5.201 1.00 45.06 172 HIS A N 1
ATOM 1374 C CA . HIS A 1 172 ? 30.975 2.443 -5.672 1.00 45.06 172 HIS A CA 1
ATOM 1375 C C . HIS A 1 172 ? 31.975 1.437 -5.103 1.00 45.06 172 HIS A C 1
ATOM 1377 O O . HIS A 1 172 ? 31.987 1.230 -3.895 1.00 45.06 172 HIS A O 1
ATOM 1383 N N . THR A 1 173 ? 32.738 0.826 -6.016 1.00 49.91 173 THR A N 1
ATOM 1384 C CA . THR A 1 173 ? 33.770 -0.212 -5.826 1.00 49.91 173 THR A CA 1
ATOM 1385 C C . THR A 1 173 ? 33.327 -1.551 -5.210 1.00 49.91 173 THR A C 1
ATOM 1387 O O . THR A 1 173 ? 32.513 -1.643 -4.296 1.00 49.91 173 THR A O 1
ATOM 1390 N N . HIS A 1 174 ? 33.876 -2.637 -5.766 1.00 43.66 174 HIS A N 1
ATOM 1391 C CA . HIS A 1 174 ? 33.668 -4.015 -5.319 1.00 43.66 174 HIS A CA 1
ATOM 1392 C C . HIS A 1 174 ? 34.644 -4.286 -4.165 1.00 43.66 174 HIS A C 1
ATOM 1394 O O . HIS A 1 174 ? 35.850 -4.343 -4.391 1.00 43.66 174 HIS A O 1
ATOM 1400 N N . THR A 1 175 ? 34.170 -4.431 -2.925 1.00 41.34 175 THR A N 1
ATOM 1401 C CA . THR A 1 175 ? 35.026 -4.908 -1.823 1.00 41.34 175 THR A CA 1
ATOM 1402 C C . THR A 1 175 ? 34.443 -6.163 -1.191 1.00 41.34 175 THR A C 1
ATOM 1404 O O . THR A 1 175 ? 33.275 -6.234 -0.812 1.00 41.34 175 THR A O 1
ATOM 1407 N N . HIS A 1 176 ? 35.290 -7.188 -1.140 1.00 39.34 176 HIS A N 1
ATOM 1408 C CA . HIS A 1 176 ? 34.960 -8.572 -0.829 1.00 39.34 176 HIS A CA 1
ATOM 1409 C C . HIS A 1 176 ? 35.051 -8.832 0.684 1.00 39.34 176 HIS A C 1
ATOM 1411 O O . HIS A 1 176 ? 35.821 -9.674 1.132 1.00 39.34 176 HIS A O 1
ATOM 1417 N N . THR A 1 177 ? 34.304 -8.094 1.506 1.00 32.75 177 THR A N 1
ATOM 1418 C CA . THR A 1 177 ? 34.250 -8.356 2.955 1.00 32.75 177 THR A CA 1
ATOM 1419 C C . THR A 1 177 ? 32.815 -8.362 3.470 1.00 32.75 177 THR A C 1
ATOM 1421 O O . THR A 1 177 ? 31.972 -7.577 3.043 1.00 32.75 177 THR A O 1
ATOM 1424 N N . HIS A 1 178 ? 32.535 -9.272 4.412 1.00 35.41 178 HIS A N 1
ATOM 1425 C CA . HIS A 1 178 ? 31.212 -9.608 4.968 1.00 35.41 178 HIS A CA 1
ATOM 1426 C C . HIS A 1 178 ? 30.417 -8.442 5.608 1.00 35.41 178 HIS A C 1
ATOM 1428 O O . HIS A 1 178 ? 29.288 -8.636 6.058 1.00 35.41 178 HIS A O 1
ATOM 1434 N N . ARG A 1 179 ? 30.963 -7.220 5.624 1.00 36.59 179 ARG A N 1
ATOM 1435 C CA . ARG A 1 179 ? 30.265 -5.966 5.936 1.00 36.59 179 ARG A CA 1
ATOM 1436 C C . ARG A 1 179 ? 30.676 -4.898 4.923 1.00 36.59 179 ARG A C 1
ATOM 1438 O O . ARG A 1 179 ? 31.633 -4.161 5.136 1.00 36.59 179 ARG A O 1
ATOM 1445 N N . THR A 1 180 ? 29.933 -4.807 3.826 1.00 40.75 180 THR A N 1
ATOM 1446 C CA . THR A 1 180 ? 30.150 -3.801 2.782 1.00 40.75 180 THR A CA 1
ATOM 1447 C C . THR A 1 180 ? 29.740 -2.414 3.291 1.00 40.75 180 THR A C 1
ATOM 1449 O O . THR A 1 180 ? 28.555 -2.144 3.497 1.00 40.75 180 THR A O 1
ATOM 1452 N N . ARG A 1 181 ? 30.712 -1.516 3.497 1.00 37.03 181 ARG A N 1
ATOM 1453 C CA . ARG A 1 181 ? 30.455 -0.071 3.608 1.00 37.03 181 ARG A CA 1
ATOM 1454 C C . ARG A 1 181 ? 30.287 0.474 2.193 1.00 37.03 181 ARG A C 1
ATOM 1456 O O . ARG A 1 181 ? 31.227 0.460 1.411 1.00 37.03 181 ARG A O 1
ATOM 1463 N N . ILE A 1 182 ? 29.078 0.904 1.852 1.00 40.78 182 ILE A N 1
ATOM 1464 C CA . ILE A 1 182 ? 28.778 1.473 0.536 1.00 40.78 182 ILE A CA 1
ATOM 1465 C C . ILE A 1 182 ? 28.952 2.986 0.642 1.00 40.78 182 ILE A C 1
ATOM 1467 O O . ILE A 1 182 ? 28.189 3.638 1.353 1.00 40.78 182 ILE A O 1
ATOM 1471 N N . HIS A 1 183 ? 29.938 3.545 -0.061 1.00 35.06 183 HIS A N 1
ATOM 1472 C CA . HIS A 1 183 ? 30.080 4.994 -0.174 1.00 35.06 183 HIS A CA 1
ATOM 1473 C C . HIS A 1 183 ? 28.937 5.552 -1.029 1.00 35.06 183 HIS A C 1
ATOM 1475 O O . HIS A 1 183 ? 28.832 5.282 -2.226 1.00 35.06 183 HIS A O 1
ATOM 1481 N N . THR A 1 184 ? 28.050 6.320 -0.400 1.00 38.22 184 THR A N 1
ATOM 1482 C CA . THR A 1 184 ? 26.894 6.931 -1.057 1.00 38.22 184 THR A CA 1
ATOM 1483 C C . THR A 1 184 ? 27.197 8.385 -1.396 1.00 38.22 184 THR A C 1
ATOM 1485 O O . THR A 1 184 ? 27.290 9.219 -0.498 1.00 38.22 184 THR A O 1
ATOM 1488 N N . HIS A 1 185 ? 27.325 8.707 -2.683 1.00 35.44 185 HIS A N 1
ATOM 1489 C CA . HIS A 1 185 ? 27.402 10.092 -3.146 1.00 35.44 185 HIS A CA 1
ATOM 1490 C C . HIS A 1 185 ? 25.992 10.655 -3.347 1.00 35.44 185 HIS A C 1
ATOM 1492 O O . HIS A 1 185 ? 25.207 10.119 -4.129 1.00 35.44 185 HIS A O 1
ATOM 1498 N N . TYR A 1 186 ? 25.676 11.736 -2.635 1.00 38.66 186 TYR A N 1
ATOM 1499 C CA . TYR A 1 186 ? 24.434 12.486 -2.790 1.00 38.66 186 TYR A CA 1
ATOM 1500 C C . TYR A 1 186 ? 24.706 13.739 -3.631 1.00 38.66 186 TYR A C 1
ATOM 1502 O O . TYR A 1 186 ? 25.547 14.556 -3.261 1.00 38.66 186 TYR A O 1
ATOM 1510 N N . GLN A 1 187 ? 24.007 13.898 -4.755 1.00 33.62 187 GLN A N 1
ATOM 1511 C CA . GLN A 1 187 ? 23.963 15.158 -5.500 1.00 33.62 187 GLN A CA 1
ATOM 1512 C C . GLN A 1 187 ? 22.591 15.795 -5.272 1.00 33.62 187 GLN A C 1
ATOM 1514 O O . GLN A 1 187 ? 21.594 15.373 -5.853 1.00 33.62 187 GLN A O 1
ATOM 1519 N N . GLY A 1 188 ? 22.536 16.783 -4.378 1.00 31.83 188 GLY A N 1
ATOM 1520 C CA . GLY A 1 188 ? 21.397 17.694 -4.282 1.00 31.83 188 GLY A CA 1
ATOM 1521 C C . GLY A 1 188 ? 21.481 18.774 -5.360 1.00 31.83 188 GLY A C 1
ATOM 1522 O O . GLY A 1 188 ? 22.555 19.040 -5.893 1.00 31.83 188 GLY A O 1
ATOM 1523 N N . SER A 1 189 ? 20.359 19.440 -5.641 1.00 31.28 189 SER A N 1
ATOM 1524 C CA . SER A 1 189 ? 20.239 20.553 -6.603 1.00 31.28 189 SER A CA 1
ATOM 1525 C C . SER A 1 189 ? 21.160 21.754 -6.330 1.00 31.28 189 SER A C 1
ATOM 1527 O O . SER A 1 189 ? 21.263 22.645 -7.163 1.00 31.28 189 SER A O 1
ATOM 1529 N N . HIS A 1 190 ? 21.851 21.772 -5.190 1.00 33.56 190 HIS A N 1
ATOM 1530 C CA . HIS A 1 190 ? 22.940 22.690 -4.878 1.00 33.56 190 HIS A CA 1
ATOM 1531 C C . HIS A 1 190 ? 24.214 21.848 -4.785 1.00 33.56 190 HIS A C 1
ATOM 1533 O O . HIS A 1 190 ? 24.399 21.149 -3.789 1.00 33.56 190 HIS A O 1
ATOM 1539 N N . GLY A 1 191 ? 25.028 21.855 -5.846 1.00 28.44 191 GLY A N 1
ATOM 1540 C CA . GLY A 1 191 ? 26.128 20.921 -6.134 1.00 28.44 191 GLY A CA 1
ATOM 1541 C C . GLY A 1 191 ? 27.263 20.827 -5.106 1.00 28.44 191 GLY A C 1
ATOM 1542 O O . GLY A 1 191 ? 28.420 21.052 -5.438 1.00 28.44 191 GLY A O 1
ATOM 1543 N N . THR A 1 192 ? 26.963 20.430 -3.873 1.00 25.83 192 THR A N 1
ATOM 1544 C CA . THR A 1 192 ? 27.948 20.109 -2.840 1.00 25.83 192 THR A CA 1
ATOM 1545 C C . THR A 1 192 ? 27.888 18.618 -2.525 1.00 25.83 192 THR A C 1
ATOM 1547 O O . THR A 1 192 ? 26.889 18.086 -2.043 1.00 25.83 192 THR A O 1
ATOM 1550 N N . CYS A 1 193 ? 28.981 17.929 -2.851 1.00 30.81 193 CYS A N 1
ATOM 1551 C CA . CYS A 1 193 ? 29.193 16.521 -2.546 1.00 30.81 193 CYS A CA 1
ATOM 1552 C C . CYS A 1 193 ? 29.598 16.402 -1.070 1.00 30.81 193 CYS A C 1
ATOM 1554 O O . CYS A 1 193 ? 30.591 17.001 -0.661 1.00 30.81 193 CYS A O 1
ATOM 1556 N N . LYS A 1 194 ? 28.846 15.647 -0.261 1.00 30.42 194 LYS A N 1
ATOM 1557 C CA . LYS A 1 194 ? 29.255 15.298 1.109 1.00 30.42 194 LYS A CA 1
ATOM 1558 C C . LYS A 1 194 ? 29.451 13.792 1.220 1.00 30.42 194 LYS A C 1
ATOM 1560 O O . LYS A 1 194 ? 28.527 13.022 0.962 1.00 30.42 194 LYS A O 1
ATOM 1565 N N . THR A 1 195 ? 30.658 13.392 1.603 1.00 30.19 195 THR A N 1
ATOM 1566 C CA . THR A 1 195 ? 31.035 12.017 1.946 1.00 30.19 195 THR A CA 1
ATOM 1567 C C . THR A 1 195 ? 30.813 11.785 3.438 1.00 30.19 195 THR A C 1
ATOM 1569 O O . THR A 1 195 ? 31.231 12.609 4.249 1.00 30.19 195 THR A O 1
ATOM 1572 N N . TRP A 1 196 ? 30.188 10.666 3.806 1.00 32.34 196 TRP A N 1
ATOM 1573 C CA . TRP A 1 196 ? 30.031 10.239 5.200 1.00 32.34 196 TRP A CA 1
ATOM 1574 C C . TRP A 1 196 ? 30.709 8.876 5.384 1.00 32.34 196 TRP A C 1
ATOM 1576 O O . TRP A 1 196 ? 30.539 7.999 4.534 1.00 32.34 196 TRP A O 1
ATOM 1586 N N . ASN A 1 197 ? 31.504 8.740 6.451 1.00 29.23 197 ASN A N 1
ATOM 1587 C CA . ASN A 1 197 ? 32.244 7.522 6.819 1.00 29.23 197 ASN A CA 1
ATOM 1588 C C . ASN A 1 197 ? 31.403 6.551 7.655 1.00 29.23 197 ASN A C 1
ATOM 1590 O O . ASN A 1 197 ? 30.554 7.034 8.439 1.00 29.23 197 ASN A O 1
#

Radius of gyration: 21.93 Å; chains: 1; bounding box: 62×44×56 Å